Protein AF-0000000066663199 (afdb_homodimer)

Sequence (262 aa):
MNRDLEVIKAHYAASDRGDLPGMLAPLAANVAWTEMAGFPYAGTYIGPDAVRDNVFARIAAEWDGYTATVDEIAGGSDGIVIGIGTYSGTFRATGQAMAARFVHVWRLSNGSVERFEQFTDTAAVQAAMRGMNRDLEVIKAHYAASDRGDLPGMLAPLAANVAWTEMAGFPYAGTYIGPDAVRDNVFARIAAEWDGYTATVDEIAGGSDGIVIGIGTYSGTFRATGQAMAARFVHVWRLSNGSVERFEQFTDTAAVQAAMRG

Secondary structure (DSSP, 8-state):
--HHHHHHHHHHHHHHTT-HHHHHTTEEEEEEEEE-TTSTT-EEEESHHHHIIIIIHHHHHHEEEEEEEEEEEEE-TTSEEEEEEEEEEEETTTTEEEEEEEEEEEEEETTEEEEEEEEEBHHHHHHHHH-/--HHHHHHHHHHHHHHTT-HHHHHTTEEEEEEEEE-TTSTT-EEEESHHHHIIIIIHHHHHHEEEEEEEEEEEEE-TTSEEEEEEEEEEEETTTTEEEEEEEEEEEEEETTEEEEEEEEEBHHHHHHHHH-

Organism: Nocardia brasiliensis (strain ATCC 700358 / HUJEG-1) (NCBI:txid1133849)

Foldseek 3Di:
DQLQLVLVVQLQVCQVVVNLCSVLVQADQQAWEAEDCLAPLGDTATGSVRCVVRPVVVCVVFWAPWHWDFPDWDDRPQQKIKTWGWIWTAGPVQRFIFIKTKMKIFGDDPRHTRYIYIDIDSVRVVVRVVD/DQLQLVLVVQLQVCQVVVNLCSVLVQADQQAWEAEDCLAPLGDTATGSVRCVVRPVVVCVVFWAPWHWDFPDWDDRPQQKIKTWGWIWTAGPVQRFIFIKTKMKIFGDDSRHTRYIYIDIDSVRVVVRVVD

pLDDT: mean 97.31, std 4.26, range [60.31, 99.0]

Solvent-accessible surface area (backbone atoms only — not comparable to full-atom values): 12913 Å² total; per-residue (Å²): 129,60,58,45,46,54,46,53,53,49,27,51,54,19,53,76,68,68,33,61,70,54,44,43,62,46,45,29,78,72,14,40,38,33,38,36,79,49,35,96,56,42,47,74,29,65,14,50,67,42,39,41,63,56,42,56,48,46,47,63,72,46,33,45,75,63,41,79,48,69,80,43,75,50,73,26,88,83,31,39,33,38,40,32,32,36,36,36,29,24,26,60,92,53,64,26,64,39,70,26,53,36,41,37,42,36,34,37,60,93,47,26,31,46,33,38,40,45,33,34,30,15,32,41,54,49,47,17,67,68,90,129,59,56,47,46,54,46,53,52,48,26,54,54,19,53,75,70,68,33,61,69,54,44,43,61,46,46,29,76,73,14,40,37,32,38,36,78,48,35,96,58,43,45,74,28,65,14,50,66,42,40,42,62,57,43,55,50,47,46,64,72,45,32,46,74,65,41,80,48,69,81,43,74,50,73,26,88,81,29,40,33,39,39,34,32,36,37,34,30,24,27,60,91,53,64,27,64,39,69,27,53,35,40,38,44,35,33,36,60,94,48,27,30,47,34,37,41,46,32,33,30,16,33,41,53,48,47,18,68,68,88

Nearest PDB structures (foldseek):
  4j8t-assembly5_A  TM=8.023E-01  e=6.129E-08  Pseudomonas aeruginosa PAO1
  1z1s-assembly1_A  TM=8.019E-01  e=8.968E-08  Pseudomonas aeruginosa PAO1
  5bvb-assembly6_D-2  TM=7.730E-01  e=2.179E-07  synthetic construct
  5bvb-assembly1_A  TM=7.331E-01  e=1.398E-07  synthetic construct
  4j9a-assembly1_A  TM=7.676E-01  e=4.664E-07  Pseudomonas aeruginosa PAO1

Structure (mmCIF, N/CA/C/O backbone):
data_AF-0000000066663199-model_v1
#
loop_
_entity.id
_entity.type
_entity.pdbx_description
1 polymer 'SnoaL-like domain-containing protein'
#
loop_
_atom_site.group_PDB
_atom_site.id
_atom_site.type_symbol
_atom_site.label_atom_id
_atom_site.label_alt_id
_atom_site.label_comp_id
_atom_site.label_asym_id
_atom_site.label_entity_id
_atom_site.label_seq_id
_atom_site.pdbx_PDB_ins_code
_atom_site.Cartn_x
_atom_site.Cartn_y
_atom_site.Cartn_z
_atom_site.occupancy
_atom_site.B_iso_or_equiv
_atom_site.auth_seq_id
_atom_site.auth_comp_id
_atom_site.auth_asym_id
_atom_site.auth_atom_id
_atom_site.pdbx_PDB_model_num
ATOM 1 N N . MET A 1 1 ? 25.438 1.44 -8.828 1 60.31 1 MET A N 1
ATOM 2 C CA . MET A 1 1 ? 24.094 0.881 -8.992 1 60.31 1 MET A CA 1
ATOM 3 C C . MET A 1 1 ? 23.672 0.11 -7.75 1 60.31 1 MET A C 1
ATOM 5 O O . MET A 1 1 ? 24.469 -0.628 -7.168 1 60.31 1 MET A O 1
ATOM 9 N N . ASN A 1 2 ? 22.547 0.534 -7.027 1 86.31 2 ASN A N 1
ATOM 10 C CA . ASN A 1 2 ? 22.062 -0.094 -5.801 1 86.31 2 ASN A CA 1
ATOM 11 C C . ASN A 1 2 ? 21.641 -1.539 -6.039 1 86.31 2 ASN A C 1
ATOM 13 O O . ASN A 1 2 ? 20.766 -1.801 -6.867 1 86.31 2 ASN A O 1
ATOM 17 N N . ARG A 1 3 ? 22.562 -2.434 -5.715 1 91.88 3 ARG A N 1
ATOM 18 C CA . ARG A 1 3 ? 22.375 -3.869 -5.906 1 91.88 3 ARG A CA 1
ATOM 19 C C . ARG A 1 3 ? 20.953 -4.285 -5.57 1 91.88 3 ARG A C 1
ATOM 21 O O . ARG A 1 3 ? 20.344 -5.098 -6.277 1 91.88 3 ARG A O 1
ATOM 28 N N . ASP A 1 4 ? 20.391 -3.812 -4.512 1 95.19 4 ASP A N 1
ATOM 29 C CA . ASP A 1 4 ? 19.031 -4.148 -4.094 1 95.19 4 ASP A CA 1
ATOM 30 C C . ASP A 1 4 ? 18.016 -3.748 -5.156 1 95.19 4 ASP A C 1
ATOM 32 O O . ASP A 1 4 ? 17.078 -4.508 -5.457 1 95.19 4 ASP A O 1
ATOM 36 N N . LEU A 1 5 ? 18.172 -2.65 -5.766 1 94.62 5 LEU A N 1
ATOM 37 C CA . LEU A 1 5 ? 17.281 -2.18 -6.816 1 94.62 5 LEU A CA 1
ATOM 38 C C . LEU A 1 5 ? 17.344 -3.094 -8.031 1 94.62 5 LEU A C 1
ATOM 40 O O . LEU A 1 5 ? 16.312 -3.428 -8.617 1 94.62 5 LEU A O 1
ATOM 44 N N . GLU A 1 6 ? 18.516 -3.467 -8.414 1 95.5 6 GLU A N 1
ATOM 45 C CA . GLU A 1 6 ? 18.703 -4.344 -9.57 1 95.5 6 GLU A CA 1
ATOM 46 C C . GLU A 1 6 ? 18.031 -5.699 -9.336 1 95.5 6 GLU A C 1
ATOM 48 O O . GLU A 1 6 ? 17.453 -6.273 -10.266 1 95.5 6 GLU A O 1
ATOM 53 N N . VAL A 1 7 ? 18.141 -6.184 -8.172 1 97.69 7 VAL A N 1
ATOM 54 C CA . VAL A 1 7 ? 17.531 -7.465 -7.82 1 97.69 7 VAL A CA 1
ATOM 55 C C . VAL A 1 7 ? 16.016 -7.391 -7.98 1 97.69 7 VAL A C 1
ATOM 57 O O . VAL A 1 7 ? 15.406 -8.289 -8.547 1 97.69 7 VAL A O 1
ATOM 60 N N . ILE A 1 8 ? 15.391 -6.352 -7.496 1 98 8 ILE A N 1
ATOM 61 C CA . ILE A 1 8 ? 13.938 -6.211 -7.539 1 98 8 ILE A CA 1
ATOM 62 C C . ILE A 1 8 ? 13.484 -5.961 -8.977 1 98 8 ILE A C 1
ATOM 64 O O . ILE A 1 8 ? 12.461 -6.488 -9.406 1 98 8 ILE A O 1
ATOM 68 N N . LYS A 1 9 ? 14.273 -5.168 -9.75 1 97.5 9 LYS A N 1
ATOM 69 C CA . LYS A 1 9 ? 13.984 -5.012 -11.172 1 97.5 9 LYS A CA 1
ATOM 70 C C . LYS A 1 9 ? 13.992 -6.359 -11.891 1 97.5 9 LYS A C 1
ATOM 72 O O . LYS A 1 9 ? 13.117 -6.637 -12.711 1 97.5 9 LYS A O 1
ATOM 77 N N . ALA A 1 10 ? 14.961 -7.172 -11.594 1 97.88 10 ALA A N 1
ATOM 78 C CA . ALA A 1 10 ? 15.062 -8.5 -12.195 1 97.88 10 ALA A CA 1
ATOM 79 C C . ALA A 1 10 ? 13.883 -9.375 -11.789 1 97.88 10 ALA A C 1
ATOM 81 O O . ALA A 1 10 ? 13.391 -10.18 -12.586 1 97.88 10 ALA A O 1
ATOM 82 N N . HIS A 1 11 ? 13.469 -9.266 -10.5 1 98.62 11 HIS A N 1
ATOM 83 C CA . HIS A 1 11 ? 12.297 -10.008 -10.039 1 98.62 11 HIS A CA 1
ATOM 84 C C . HIS A 1 11 ? 11.07 -9.672 -10.883 1 98.62 11 HIS A C 1
ATOM 86 O O . HIS A 1 11 ? 10.352 -10.57 -11.328 1 98.62 11 HIS A O 1
ATOM 92 N N . TYR A 1 12 ? 10.828 -8.406 -11.109 1 98.56 12 TYR A N 1
ATOM 93 C CA . TYR A 1 12 ? 9.656 -8 -11.875 1 98.56 12 TYR A CA 1
ATOM 94 C C . TYR A 1 12 ? 9.789 -8.414 -13.336 1 98.56 12 TYR A C 1
ATOM 96 O O . TYR A 1 12 ? 8.797 -8.758 -13.977 1 98.56 12 TYR A O 1
ATOM 104 N N . ALA A 1 13 ? 10.992 -8.312 -13.922 1 98.19 13 ALA A N 1
ATOM 105 C CA . ALA A 1 13 ? 11.227 -8.797 -15.281 1 98.19 13 ALA A CA 1
ATOM 106 C C . ALA A 1 13 ? 10.914 -10.281 -15.391 1 98.19 13 ALA A C 1
ATOM 108 O O . ALA A 1 13 ? 10.328 -10.727 -16.391 1 98.19 13 ALA A O 1
ATOM 109 N N . ALA A 1 14 ? 11.344 -11.078 -14.406 1 98.38 14 ALA A N 1
ATOM 110 C CA . ALA A 1 14 ? 11.008 -12.5 -14.375 1 98.38 14 ALA A CA 1
ATOM 111 C C . ALA A 1 14 ? 9.5 -12.703 -14.312 1 98.38 14 ALA A C 1
ATOM 113 O O . ALA A 1 14 ? 8.961 -13.594 -14.977 1 98.38 14 ALA A O 1
ATOM 114 N N . SER A 1 15 ? 8.836 -11.938 -13.484 1 97.81 15 SER A N 1
ATOM 115 C CA . SER A 1 15 ? 7.383 -11.992 -13.391 1 97.81 15 SER A CA 1
ATOM 116 C C . SER A 1 15 ? 6.73 -11.734 -14.75 1 97.81 15 SER A C 1
ATOM 118 O O . SER A 1 15 ? 5.816 -12.461 -15.148 1 97.81 15 SER A O 1
ATOM 120 N N . ASP A 1 16 ? 7.164 -10.742 -15.516 1 96.38 16 ASP A N 1
ATOM 121 C CA . ASP A 1 16 ? 6.637 -10.375 -16.828 1 96.38 16 ASP A CA 1
ATOM 122 C C . ASP A 1 16 ? 6.758 -11.531 -17.812 1 96.38 16 ASP A C 1
ATOM 124 O O . ASP A 1 16 ? 5.91 -11.695 -18.688 1 96.38 16 ASP A O 1
ATOM 128 N N . ARG A 1 17 ? 7.738 -12.367 -17.562 1 96.31 17 ARG A N 1
ATOM 129 C CA . ARG A 1 17 ? 8.016 -13.469 -18.484 1 96.31 17 ARG A CA 1
ATOM 130 C C . ARG A 1 17 ? 7.344 -14.758 -18.031 1 96.31 17 ARG A C 1
ATOM 132 O O . ARG A 1 17 ? 7.488 -15.805 -18.656 1 96.31 17 ARG A O 1
ATOM 139 N N . GLY A 1 18 ? 6.742 -14.695 -16.875 1 96.31 18 GLY A N 1
ATOM 140 C CA . GLY A 1 18 ? 6.184 -15.922 -16.328 1 96.31 18 GLY A CA 1
ATOM 141 C C . GLY A 1 18 ? 7.242 -16.875 -15.82 1 96.31 18 GLY A C 1
ATOM 142 O O . GLY A 1 18 ? 7.012 -18.094 -15.766 1 96.31 18 GLY A O 1
ATOM 143 N N . ASP A 1 19 ? 8.406 -16.344 -15.5 1 98 19 ASP A N 1
ATOM 144 C CA . ASP A 1 19 ? 9.562 -17.109 -15.039 1 98 19 ASP A CA 1
ATOM 145 C C . ASP A 1 19 ? 9.531 -17.266 -13.516 1 98 19 ASP A C 1
ATOM 147 O O . ASP A 1 19 ? 10.211 -16.531 -12.797 1 98 19 ASP A O 1
ATOM 151 N N . LEU A 1 20 ? 8.836 -18.344 -13.047 1 98.12 20 LEU A N 1
ATOM 152 C CA . LEU A 1 20 ? 8.641 -18.547 -11.609 1 98.12 20 LEU A CA 1
ATOM 153 C C . LEU A 1 20 ? 9.977 -18.797 -10.914 1 98.12 20 LEU A C 1
ATOM 155 O O . LEU A 1 20 ? 10.258 -18.172 -9.883 1 98.12 20 LEU A O 1
ATOM 159 N N . PRO A 1 21 ? 10.828 -19.641 -11.398 1 98.19 21 PRO A N 1
ATOM 160 C CA . PRO A 1 21 ? 12.133 -19.797 -10.75 1 98.19 21 PRO A CA 1
ATOM 161 C C . PRO A 1 21 ? 12.883 -18.469 -10.617 1 98.19 21 PRO A C 1
ATOM 163 O O . PRO A 1 21 ? 13.492 -18.219 -9.578 1 98.19 21 PRO A O 1
ATOM 166 N N . GLY A 1 22 ? 12.875 -17.641 -11.664 1 98.31 22 GLY A N 1
ATOM 167 C CA . GLY A 1 22 ? 13.508 -16.328 -11.609 1 98.31 22 GLY A CA 1
ATOM 168 C C . GLY A 1 22 ? 12.914 -15.422 -10.555 1 98.31 22 GLY A C 1
ATOM 169 O O . GLY A 1 22 ? 13.633 -14.633 -9.938 1 98.31 22 GLY A O 1
ATOM 170 N N . MET A 1 23 ? 11.594 -15.484 -10.352 1 98.56 23 MET A N 1
ATOM 171 C CA . MET A 1 23 ? 10.906 -14.695 -9.336 1 98.56 23 MET A CA 1
ATOM 172 C C . MET A 1 23 ? 11.336 -15.117 -7.938 1 98.56 23 MET A C 1
ATOM 174 O O . MET A 1 23 ? 11.461 -14.281 -7.039 1 98.56 23 MET A O 1
ATOM 178 N N . LEU A 1 24 ? 11.562 -16.391 -7.773 1 98.75 24 LEU A N 1
ATOM 179 C CA . LEU A 1 24 ? 11.828 -16.938 -6.445 1 98.75 24 LEU A CA 1
ATOM 180 C C . LEU A 1 24 ? 13.312 -16.828 -6.105 1 98.75 24 LEU A C 1
ATOM 182 O O . LEU A 1 24 ? 13.688 -16.859 -4.93 1 98.75 24 LEU A O 1
ATOM 186 N N . ALA A 1 25 ? 14.156 -16.641 -7.047 1 98.12 25 ALA A N 1
ATOM 187 C CA . ALA A 1 25 ? 15.609 -16.734 -6.938 1 98.12 25 ALA A CA 1
ATOM 188 C C . ALA A 1 25 ? 16.141 -15.75 -5.898 1 98.12 25 ALA A C 1
ATOM 190 O O . ALA A 1 25 ? 17.031 -16.094 -5.105 1 98.12 25 ALA A O 1
ATOM 191 N N . PRO A 1 26 ? 15.641 -14.578 -5.84 1 98.44 26 PRO A N 1
ATOM 192 C CA . PRO A 1 26 ? 16.234 -13.617 -4.906 1 98.44 26 PRO A CA 1
ATOM 193 C C . PRO A 1 26 ? 15.727 -13.789 -3.479 1 98.44 26 PRO A C 1
ATOM 195 O O . PRO A 1 26 ? 16.203 -13.117 -2.562 1 98.44 26 PRO A O 1
ATOM 198 N N . LEU A 1 27 ? 14.781 -14.609 -3.217 1 98.81 27 LEU A N 1
ATOM 199 C CA . LEU A 1 27 ? 14.188 -14.758 -1.893 1 98.81 27 LEU A CA 1
ATOM 200 C C . LEU A 1 27 ? 15.109 -15.547 -0.967 1 98.81 27 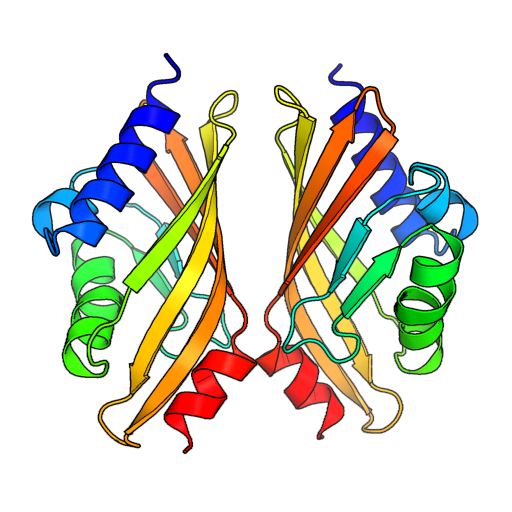LEU A C 1
ATOM 202 O O . LEU A 1 27 ? 15.617 -16.609 -1.347 1 98.81 27 LEU A O 1
ATOM 206 N N . ALA A 1 28 ? 15.359 -15.023 0.223 1 98.81 28 ALA A N 1
ATOM 207 C CA . ALA A 1 28 ? 16.109 -15.75 1.248 1 98.81 28 ALA A CA 1
ATOM 208 C C . ALA A 1 28 ? 15.383 -17.031 1.647 1 98.81 28 ALA A C 1
ATOM 210 O O . ALA A 1 28 ? 14.172 -17.141 1.481 1 98.81 28 ALA A O 1
ATOM 211 N N . ALA A 1 29 ? 16.094 -17.938 2.193 1 98.38 29 ALA A N 1
ATOM 212 C CA . ALA A 1 29 ? 15.547 -19.219 2.619 1 98.38 29 ALA A CA 1
ATOM 213 C C . ALA A 1 29 ? 14.445 -19.031 3.66 1 98.38 29 ALA A C 1
ATOM 215 O O . ALA A 1 29 ? 13.477 -19.797 3.699 1 98.38 29 ALA A O 1
ATOM 216 N N . ASN A 1 30 ? 14.602 -17.984 4.484 1 98.31 30 ASN A N 1
ATOM 217 C CA . ASN A 1 30 ? 13.625 -17.719 5.535 1 98.31 30 ASN A CA 1
ATOM 218 C C . ASN A 1 30 ? 12.852 -16.422 5.25 1 98.31 30 ASN A C 1
ATOM 220 O O . ASN A 1 30 ? 12.469 -15.711 6.18 1 98.31 30 ASN A O 1
ATOM 224 N N . VAL A 1 31 ? 12.727 -16.062 3.994 1 98.88 31 VAL A N 1
ATOM 225 C CA . VAL A 1 31 ? 11.961 -14.867 3.637 1 98.88 31 VAL A CA 1
ATOM 226 C C . VAL A 1 31 ? 10.609 -14.898 4.34 1 98.88 31 VAL A C 1
ATOM 228 O O . VAL A 1 31 ? 9.984 -15.953 4.457 1 98.88 31 VAL A O 1
ATOM 231 N N . ALA A 1 32 ? 10.18 -13.82 4.891 1 98.94 32 ALA A N 1
ATOM 232 C CA . ALA A 1 32 ? 8.812 -13.617 5.344 1 98.94 32 ALA A CA 1
ATOM 233 C C . ALA A 1 32 ? 8.008 -12.828 4.316 1 98.94 32 ALA A C 1
ATOM 235 O O . ALA A 1 32 ? 8.273 -11.648 4.078 1 98.94 32 ALA A O 1
ATOM 236 N N . TRP A 1 33 ? 7.082 -13.43 3.676 1 98.94 33 TRP A N 1
ATOM 237 C CA . TRP A 1 33 ? 6.242 -12.883 2.617 1 98.94 33 TRP A CA 1
ATOM 238 C C . TRP A 1 33 ? 4.812 -12.688 3.105 1 98.94 33 TRP A C 1
ATOM 240 O O . TRP A 1 33 ? 4.102 -13.656 3.383 1 98.94 33 TRP A O 1
ATOM 250 N N . THR A 1 34 ? 4.398 -11.445 3.176 1 99 34 THR A N 1
ATOM 251 C CA . THR A 1 34 ? 3.082 -11.141 3.729 1 99 34 THR A CA 1
ATOM 252 C C . THR A 1 34 ? 2.148 -10.617 2.643 1 99 34 THR A C 1
ATOM 254 O O . THR A 1 34 ? 2.449 -9.617 1.987 1 99 34 THR A O 1
ATOM 257 N N . GLU A 1 35 ? 1.08 -11.336 2.426 1 98.94 35 GLU A N 1
ATOM 258 C CA . GLU A 1 35 ? -0.045 -10.867 1.623 1 98.94 35 GLU A CA 1
ATOM 259 C C . GLU A 1 35 ? -1.066 -10.125 2.484 1 98.94 35 GLU A C 1
ATOM 261 O O . GLU A 1 35 ? -1.379 -10.562 3.596 1 98.94 35 GLU A O 1
ATOM 266 N N . MET A 1 36 ? -1.553 -9.055 2.035 1 98.94 36 MET A N 1
ATOM 267 C CA . MET A 1 36 ? -2.451 -8.172 2.771 1 98.94 36 MET A CA 1
ATOM 268 C C . MET A 1 36 ? -3.68 -8.93 3.262 1 98.94 36 MET A C 1
ATOM 270 O O . MET A 1 36 ? -4.219 -9.773 2.547 1 98.94 36 MET A O 1
ATOM 274 N N . ALA A 1 37 ? -4.168 -8.562 4.426 1 98.81 37 ALA A N 1
ATOM 275 C CA . ALA A 1 37 ? -5.195 -9.32 5.137 1 98.81 37 ALA A CA 1
ATOM 276 C C . ALA A 1 37 ? -6.469 -9.43 4.305 1 98.81 37 ALA A C 1
ATOM 278 O O . ALA A 1 37 ? -7.129 -10.477 4.309 1 98.81 37 ALA A O 1
ATOM 279 N N . GLY A 1 38 ? -6.832 -8.445 3.602 1 98.69 38 GLY A N 1
ATOM 280 C CA . GLY A 1 38 ? -8.047 -8.469 2.797 1 98.69 38 GLY A CA 1
ATOM 281 C C . GLY A 1 38 ? -7.84 -9.117 1.438 1 98.69 38 GLY A C 1
ATOM 282 O O . GLY A 1 38 ? -8.797 -9.266 0.669 1 98.69 38 GLY A O 1
ATOM 283 N N . PHE A 1 39 ? -6.605 -9.398 1.022 1 98.81 39 PHE A N 1
ATOM 284 C CA . PHE A 1 39 ? -6.293 -10.086 -0.223 1 98.81 39 PHE A CA 1
ATOM 285 C C . PHE A 1 39 ? -6.684 -11.555 -0.137 1 98.81 39 PHE A C 1
ATOM 287 O O . PHE A 1 39 ? -6.598 -12.164 0.932 1 98.81 39 PHE A O 1
ATOM 294 N N . PRO A 1 40 ? -7.074 -12.188 -1.233 1 98.38 40 PRO A N 1
ATOM 295 C CA . PRO A 1 40 ? -7.574 -13.562 -1.187 1 98.38 40 PRO A CA 1
ATOM 296 C C . PRO A 1 40 ? -6.527 -14.555 -0.688 1 98.38 40 PRO A C 1
ATOM 298 O O . PRO A 1 40 ? -6.875 -15.641 -0.216 1 98.38 40 PRO A O 1
ATOM 301 N N . TYR A 1 41 ? -5.32 -14.242 -0.729 1 98.69 41 TYR A N 1
ATOM 302 C CA . TYR A 1 41 ? -4.254 -15.148 -0.32 1 98.69 41 TYR A CA 1
ATOM 303 C C . TYR A 1 41 ? -3.555 -14.641 0.935 1 98.69 41 TYR A C 1
ATOM 305 O O . TYR A 1 41 ? -2.342 -14.797 1.085 1 98.69 41 TYR A O 1
ATOM 313 N N . ALA A 1 42 ? -4.281 -14.062 1.753 1 98.81 42 ALA A N 1
ATOM 314 C CA . ALA A 1 42 ? -3.793 -13.43 2.975 1 98.81 42 ALA A CA 1
ATOM 315 C C . ALA A 1 42 ? -2.945 -14.398 3.793 1 98.81 42 ALA A C 1
ATOM 317 O O . ALA A 1 42 ? -3.264 -15.586 3.885 1 98.81 42 ALA A O 1
ATOM 318 N N . GLY A 1 43 ? -1.929 -13.828 4.406 1 98.75 43 GLY A N 1
ATOM 319 C CA . GLY A 1 43 ? -1.064 -14.594 5.289 1 98.75 43 GLY A CA 1
ATOM 320 C C . GLY A 1 43 ? 0.399 -14.211 5.168 1 98.75 43 GLY A C 1
ATOM 321 O O . GLY A 1 43 ? 0.771 -13.422 4.297 1 98.75 43 GLY A O 1
ATOM 322 N N . THR A 1 44 ? 1.173 -14.695 6.102 1 98.94 44 THR A N 1
ATOM 323 C CA . THR A 1 44 ? 2.627 -14.617 6.023 1 98.94 44 THR A CA 1
ATOM 324 C C . THR A 1 44 ? 3.238 -15.992 5.797 1 98.94 44 THR A C 1
ATOM 326 O O . THR A 1 44 ? 3.027 -16.906 6.594 1 98.94 44 THR A O 1
ATOM 329 N N . TYR A 1 45 ? 3.926 -16.062 4.719 1 98.94 45 TYR A N 1
ATOM 330 C CA . TYR A 1 45 ? 4.527 -17.328 4.309 1 98.94 45 TYR A CA 1
ATOM 331 C C . TYR A 1 45 ? 6.043 -17.281 4.445 1 98.94 45 TYR A C 1
ATOM 333 O O . TYR A 1 45 ? 6.684 -16.312 4.023 1 98.94 45 TYR A O 1
ATOM 341 N N . ILE A 1 46 ? 6.574 -18.312 5 1 98.94 46 ILE A N 1
ATOM 342 C CA . ILE A 1 46 ? 8 -18.344 5.293 1 98.94 46 ILE A CA 1
ATOM 343 C C . ILE A 1 46 ? 8.711 -19.266 4.301 1 98.94 46 ILE A C 1
ATOM 345 O O . ILE A 1 46 ? 8.406 -20.453 4.223 1 98.94 46 ILE A O 1
ATOM 349 N N . GLY A 1 47 ? 9.633 -18.641 3.547 1 98.88 47 GLY A N 1
ATOM 350 C CA . GLY A 1 47 ? 10.438 -19.391 2.594 1 98.88 47 GLY A CA 1
ATOM 351 C C . GLY A 1 47 ? 9.844 -19.406 1.196 1 98.88 47 GLY A C 1
ATOM 352 O O . GLY A 1 47 ? 8.633 -19.266 1.028 1 98.88 47 GLY A O 1
ATOM 353 N N . PRO A 1 48 ? 10.703 -19.609 0.194 1 98.88 48 PRO A N 1
ATOM 354 C CA . PRO A 1 48 ? 10.273 -19.516 -1.203 1 98.88 48 PRO A CA 1
ATOM 355 C C . PRO A 1 48 ? 9.234 -20.578 -1.577 1 98.88 48 PRO A C 1
ATOM 357 O O . PRO A 1 48 ? 8.328 -20.297 -2.365 1 98.88 48 PRO A O 1
ATOM 360 N N . ASP A 1 49 ? 9.344 -21.766 -1.032 1 98.81 49 ASP A N 1
ATOM 361 C CA . ASP A 1 49 ? 8.383 -22.812 -1.352 1 98.81 49 ASP A CA 1
ATOM 362 C C . ASP A 1 49 ? 6.98 -22.438 -0.883 1 98.81 49 ASP A C 1
ATOM 364 O O . ASP A 1 49 ? 6 -22.641 -1.603 1 98.81 49 ASP A O 1
ATOM 368 N N . ALA A 1 50 ? 6.922 -21.906 0.341 1 98.94 50 ALA A N 1
ATOM 369 C CA . ALA A 1 50 ? 5.625 -21.469 0.861 1 98.94 50 ALA A CA 1
ATOM 370 C C . ALA A 1 50 ? 5.039 -20.344 0.013 1 98.94 50 ALA A C 1
ATOM 372 O O . ALA A 1 50 ? 3.83 -20.312 -0.233 1 98.94 50 ALA A O 1
ATOM 373 N N . VAL A 1 51 ? 5.855 -19.438 -0.404 1 98.94 51 VAL A N 1
ATOM 374 C CA . VAL A 1 51 ? 5.422 -18.344 -1.273 1 98.94 51 VAL A CA 1
ATOM 375 C C . VAL A 1 51 ? 4.898 -18.922 -2.59 1 98.94 51 VAL A C 1
ATOM 377 O O . VAL A 1 51 ? 3.801 -18.562 -3.033 1 98.94 51 VAL A O 1
ATOM 380 N N . ARG A 1 52 ? 5.66 -19.797 -3.18 1 98.81 52 ARG A N 1
ATOM 381 C CA . ARG A 1 52 ? 5.254 -20.438 -4.426 1 98.81 52 ARG A CA 1
ATOM 382 C C . ARG A 1 52 ? 3.893 -21.109 -4.277 1 98.81 52 ARG A C 1
ATOM 384 O O . ARG A 1 52 ? 2.979 -20.844 -5.059 1 98.81 52 ARG A O 1
ATOM 391 N N . ASP A 1 53 ? 3.732 -21.875 -3.246 1 98.88 53 ASP A N 1
ATOM 392 C CA . ASP A 1 53 ? 2.586 -22.766 -3.119 1 98.88 53 ASP A CA 1
ATOM 393 C C . ASP A 1 53 ? 1.331 -22 -2.713 1 98.88 53 ASP A C 1
ATOM 395 O O . ASP A 1 53 ? 0.225 -22.344 -3.137 1 98.88 53 ASP A O 1
ATOM 399 N N . ASN A 1 54 ? 1.556 -20.969 -1.936 1 98.88 54 ASN A N 1
ATOM 400 C CA . ASN A 1 54 ? 0.385 -20.359 -1.316 1 98.88 54 ASN A CA 1
ATOM 401 C C . ASN A 1 54 ? 0.012 -19.031 -1.998 1 98.88 54 ASN A C 1
ATOM 403 O O . ASN A 1 54 ? -1.072 -18.5 -1.769 1 98.88 54 ASN A O 1
ATOM 407 N N . VAL A 1 55 ? 0.894 -18.516 -2.844 1 98.81 55 VAL A N 1
ATOM 408 C CA . VAL A 1 55 ? 0.601 -17.25 -3.504 1 98.81 55 VAL A CA 1
ATOM 409 C C . VAL A 1 55 ? 0.616 -17.453 -5.02 1 98.81 55 VAL A C 1
ATOM 411 O O . VAL A 1 55 ? -0.435 -17.422 -5.664 1 98.81 55 VAL A O 1
ATOM 414 N N . PHE A 1 56 ? 1.791 -17.719 -5.605 1 98.75 56 PHE A N 1
ATOM 415 C CA . PHE A 1 56 ? 1.932 -17.688 -7.059 1 98.75 56 PHE A CA 1
ATOM 416 C C . PHE A 1 56 ? 1.173 -18.828 -7.711 1 98.75 56 PHE A C 1
ATOM 418 O O . PHE A 1 56 ? 0.572 -18.656 -8.773 1 98.75 56 PHE A O 1
ATOM 425 N N . ALA A 1 57 ? 1.17 -20.016 -7.137 1 98.56 57 ALA A N 1
ATOM 426 C CA . ALA A 1 57 ? 0.435 -21.156 -7.684 1 98.56 57 ALA A CA 1
ATOM 427 C C . ALA A 1 57 ? -1.069 -20.906 -7.656 1 98.56 57 ALA A C 1
ATOM 429 O O . ALA A 1 57 ? -1.786 -21.281 -8.586 1 98.56 57 ALA A O 1
ATOM 430 N N . ARG A 1 58 ? -1.522 -20.312 -6.578 1 98.75 58 ARG A N 1
ATOM 431 C CA . ARG A 1 58 ? -2.945 -20 -6.473 1 98.75 58 ARG A CA 1
ATOM 432 C C . ARG A 1 58 ? -3.357 -18.953 -7.496 1 98.75 58 ARG A C 1
ATOM 434 O O . ARG A 1 58 ? -4.391 -19.094 -8.156 1 98.75 58 ARG A O 1
ATOM 441 N N . ILE A 1 59 ? -2.584 -17.922 -7.645 1 98.69 59 ILE A N 1
ATOM 442 C CA . ILE A 1 59 ? -2.842 -16.891 -8.648 1 98.69 59 ILE A CA 1
ATOM 443 C C . ILE A 1 59 ? -2.916 -17.531 -10.031 1 98.69 59 ILE A C 1
ATOM 445 O O . ILE A 1 59 ? -3.869 -17.297 -10.781 1 98.69 59 ILE A O 1
ATOM 449 N N . ALA A 1 60 ? -1.92 -18.328 -10.375 1 98.06 60 ALA A N 1
ATOM 450 C CA . ALA A 1 60 ? -1.864 -19 -11.672 1 98.06 60 ALA A CA 1
ATOM 451 C C . ALA A 1 60 ? -3.096 -19.859 -11.898 1 98.06 60 ALA A C 1
ATOM 453 O O . ALA A 1 60 ? -3.611 -19.938 -13.023 1 98.06 60 ALA A O 1
ATOM 454 N N . ALA A 1 61 ? -3.547 -20.484 -10.898 1 98.5 61 ALA A N 1
ATOM 455 C CA . ALA A 1 61 ? -4.668 -21.422 -11 1 98.5 61 ALA A CA 1
ATOM 456 C C . ALA A 1 61 ? -5.992 -20.672 -11.156 1 98.5 61 ALA A C 1
ATOM 458 O O . ALA A 1 61 ? -6.875 -21.094 -11.891 1 98.5 61 ALA A O 1
ATOM 459 N N . GLU A 1 62 ? -6.125 -19.547 -10.531 1 98.75 62 GLU A N 1
ATOM 460 C CA . GLU A 1 62 ? -7.457 -18.969 -10.352 1 98.75 62 GLU A CA 1
ATOM 461 C C . GLU A 1 62 ? -7.668 -17.766 -11.258 1 98.75 62 GLU A C 1
ATOM 463 O O . GLU A 1 62 ? -8.805 -17.328 -11.469 1 98.75 62 GLU A O 1
ATOM 468 N N . TRP A 1 63 ? -6.605 -17.219 -11.727 1 98.62 63 TRP A N 1
ATOM 469 C CA . TRP A 1 63 ? -6.711 -16.016 -12.547 1 98.62 63 TRP A CA 1
ATOM 470 C C . TRP A 1 63 ? -6.227 -16.281 -13.969 1 98.62 63 TRP A C 1
ATOM 472 O O . TRP A 1 63 ? -5.273 -17.031 -14.172 1 98.62 63 TRP A O 1
ATOM 482 N N . ASP A 1 64 ? -6.844 -15.609 -14.867 1 98.62 64 ASP A N 1
ATOM 483 C CA . ASP A 1 64 ? -6.422 -15.578 -16.266 1 98.62 64 ASP A CA 1
ATOM 484 C C . ASP A 1 64 ? -5.738 -14.258 -16.609 1 98.62 64 ASP A C 1
ATOM 486 O O . ASP A 1 64 ? -6.332 -13.188 -16.453 1 98.62 64 ASP A O 1
ATOM 490 N N . GLY A 1 65 ? -4.461 -14.359 -17.062 1 98 65 GLY A N 1
ATOM 491 C CA . GLY A 1 65 ? -3.752 -13.164 -17.484 1 98 65 GLY A CA 1
ATOM 492 C C . GLY A 1 65 ? -3.355 -12.266 -16.328 1 98 65 GLY A C 1
ATOM 493 O O . GLY A 1 65 ? -3.287 -11.047 -16.484 1 98 65 GLY A O 1
ATOM 494 N N . TYR A 1 66 ? -3.182 -12.82 -15.211 1 98.31 66 TYR A N 1
ATOM 495 C CA . TYR A 1 66 ? -2.783 -12.016 -14.062 1 98.31 66 TYR A CA 1
ATOM 496 C C . TYR A 1 66 ? -1.423 -11.375 -14.289 1 98.31 66 TYR A C 1
ATOM 498 O O . TYR A 1 66 ? -0.451 -12.062 -14.617 1 98.31 66 TYR A O 1
ATOM 506 N N . THR A 1 67 ? -1.315 -10.023 -14.141 1 98.12 67 THR A N 1
ATOM 507 C CA . THR A 1 67 ? -0.07 -9.281 -14.312 1 98.12 67 THR A CA 1
ATOM 508 C C . THR A 1 67 ? 0.11 -8.266 -13.18 1 98.12 67 THR A C 1
ATOM 510 O O . THR A 1 67 ? -0.847 -7.605 -12.781 1 98.12 67 THR A O 1
ATOM 513 N N . ALA A 1 68 ? 1.278 -8.203 -12.68 1 98.44 68 ALA A N 1
ATOM 514 C CA . ALA A 1 68 ? 1.725 -7.082 -11.859 1 98.44 68 ALA A CA 1
ATOM 515 C C . ALA A 1 68 ? 2.564 -6.105 -12.68 1 98.44 68 ALA A C 1
ATOM 517 O O . ALA A 1 68 ? 3.787 -6.238 -12.75 1 98.44 68 ALA A O 1
ATOM 518 N N . THR A 1 69 ? 1.967 -5.137 -13.289 1 98.44 69 THR A N 1
ATOM 519 C CA . THR A 1 69 ? 2.682 -4.129 -14.062 1 98.44 69 THR A CA 1
ATOM 520 C C . THR A 1 69 ? 3.252 -3.047 -13.148 1 98.44 69 THR A C 1
ATOM 522 O O . THR A 1 69 ? 2.5 -2.336 -12.477 1 98.44 69 THR A O 1
ATOM 525 N N . VAL A 1 70 ? 4.562 -2.902 -13.156 1 98.44 70 VAL A N 1
ATOM 526 C CA . VAL A 1 70 ? 5.215 -1.947 -12.266 1 98.44 70 VAL A CA 1
ATOM 527 C C . VAL A 1 70 ? 5.508 -0.653 -13.023 1 98.44 70 VAL A C 1
ATOM 529 O O . VAL A 1 70 ? 6.117 -0.677 -14.094 1 98.44 70 VAL A O 1
ATOM 532 N N . ASP A 1 71 ? 5.074 0.458 -12.516 1 96.94 71 ASP A N 1
ATOM 533 C CA . ASP A 1 71 ? 5.289 1.785 -13.086 1 96.94 71 ASP A CA 1
ATOM 534 C C . ASP A 1 71 ? 6.574 2.412 -12.539 1 96.94 71 ASP A C 1
ATOM 536 O O .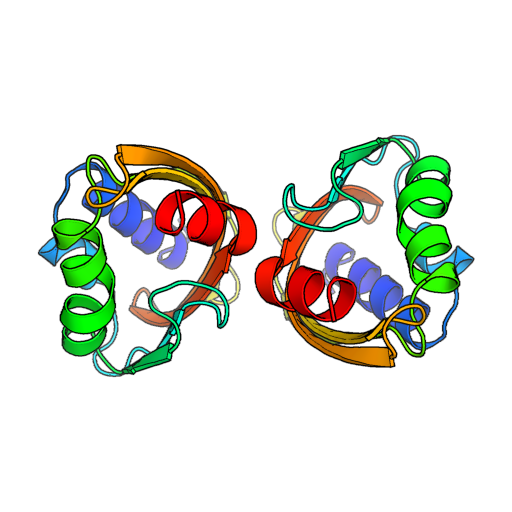 ASP A 1 71 ? 7.188 3.25 -13.203 1 96.94 71 ASP A O 1
ATOM 540 N N . GLU A 1 72 ? 6.875 2.02 -11.32 1 97.19 72 GLU A N 1
ATOM 541 C CA . GLU A 1 72 ? 7.98 2.674 -10.633 1 97.19 72 GLU A CA 1
ATOM 542 C C . GLU A 1 72 ? 8.648 1.73 -9.633 1 97.19 72 GLU A C 1
ATOM 544 O O . GLU A 1 72 ? 7.961 0.988 -8.922 1 97.19 72 GLU A O 1
ATOM 549 N N . ILE A 1 73 ? 9.898 1.679 -9.641 1 97.25 73 ILE A N 1
ATOM 550 C CA . ILE A 1 73 ? 10.719 1.041 -8.617 1 97.25 73 ILE A CA 1
ATOM 551 C C . ILE A 1 73 ? 11.648 2.074 -7.977 1 97.25 73 ILE A C 1
ATOM 553 O O . ILE A 1 73 ? 12.336 2.82 -8.68 1 97.25 73 ILE A O 1
ATOM 557 N N . ALA A 1 74 ? 11.609 2.176 -6.641 1 95.19 74 ALA A N 1
ATOM 558 C CA . ALA A 1 74 ? 12.383 3.229 -5.98 1 95.19 74 ALA A CA 1
ATOM 559 C C . ALA A 1 74 ? 12.969 2.734 -4.6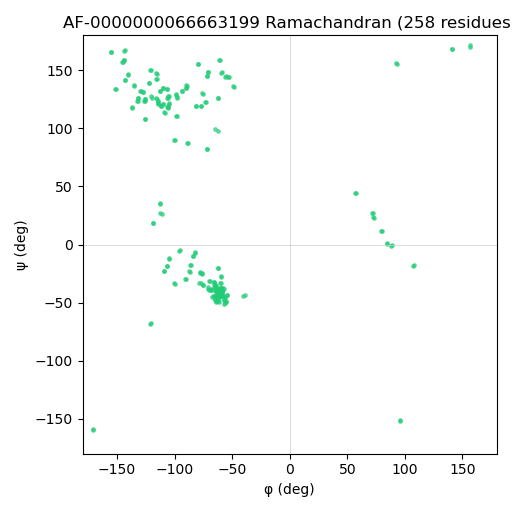6 1 95.19 74 ALA A C 1
ATOM 561 O O . ALA A 1 74 ? 12.586 1.673 -4.164 1 95.19 74 ALA A O 1
ATOM 562 N N . GLY A 1 75 ? 13.891 3.494 -4.105 1 91.75 75 GLY A N 1
ATOM 563 C CA . GLY A 1 75 ? 14.539 3.172 -2.844 1 91.75 75 GLY A CA 1
ATOM 564 C C . GLY A 1 75 ? 15.859 2.455 -3.02 1 91.75 75 GLY A C 1
ATOM 565 O O . GLY A 1 75 ? 16.625 2.771 -3.93 1 91.75 75 GLY A O 1
ATOM 566 N N . GLY A 1 76 ? 16.188 1.609 -1.933 1 82.75 76 GLY A N 1
ATOM 567 C CA . GLY A 1 76 ? 17.359 0.753 -2.021 1 82.75 76 GLY A CA 1
ATOM 568 C C . GLY A 1 76 ? 18.5 1.216 -1.141 1 82.75 76 GLY A C 1
ATOM 569 O O . GLY A 1 76 ? 19.359 0.417 -0.76 1 82.75 76 GLY A O 1
ATOM 570 N N . SER A 1 77 ? 18.5 2.441 -0.698 1 81.69 77 SER A N 1
ATOM 571 C CA . SER A 1 77 ? 19.656 2.951 0.037 1 81.69 77 SER A CA 1
ATOM 572 C C . SER A 1 77 ? 19.672 2.416 1.465 1 81.69 77 SER A C 1
ATOM 574 O O . SER A 1 77 ? 20.75 2.271 2.059 1 81.69 77 SER A O 1
ATOM 576 N N . ASP A 1 78 ? 18.594 2.066 1.962 1 86.44 78 ASP A N 1
ATOM 577 C CA . ASP A 1 78 ? 18.516 1.56 3.328 1 86.44 78 ASP A CA 1
ATOM 578 C C . ASP A 1 78 ? 18 0.124 3.355 1 86.44 78 ASP A C 1
ATOM 580 O O . ASP A 1 78 ? 17.484 -0.333 4.371 1 86.44 78 ASP A O 1
ATOM 584 N N . GLY A 1 79 ? 18.078 -0.542 2.188 1 93.62 79 GLY A N 1
ATOM 585 C CA . GLY A 1 79 ? 17.641 -1.925 2.111 1 93.62 79 GLY A CA 1
ATOM 586 C C . GLY A 1 79 ? 16.141 -2.061 1.874 1 93.6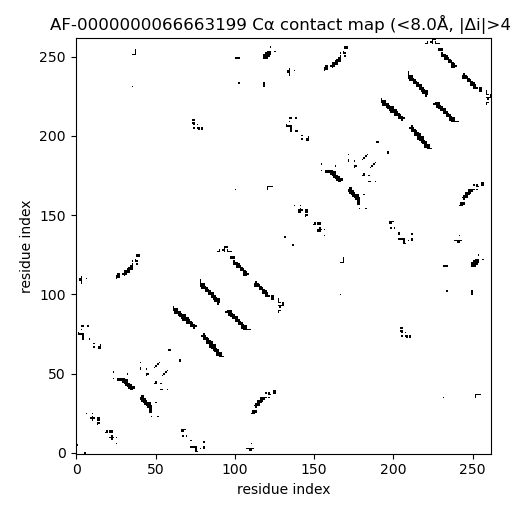2 79 GLY A C 1
ATOM 587 O O . GLY A 1 79 ? 15.617 -3.174 1.856 1 93.62 79 GLY A O 1
ATOM 588 N N . ILE A 1 80 ? 15.523 -0.955 1.763 1 96.5 80 ILE A N 1
ATOM 589 C CA . ILE A 1 80 ? 14.094 -0.974 1.461 1 96.5 80 ILE A CA 1
ATOM 590 C C . ILE A 1 80 ? 13.867 -0.54 0.015 1 96.5 80 ILE A C 1
ATOM 592 O O . ILE A 1 80 ? 14.391 0.489 -0.42 1 96.5 80 ILE A O 1
ATOM 596 N N . VAL A 1 81 ? 13.188 -1.308 -0.771 1 97.31 81 VAL A N 1
ATOM 597 C CA . VAL A 1 81 ? 12.773 -1.002 -2.139 1 97.31 81 VAL A CA 1
ATOM 598 C C . VAL A 1 81 ? 11.258 -1.088 -2.254 1 97.31 81 VAL A C 1
ATOM 600 O O . VAL A 1 81 ? 10.633 -1.974 -1.664 1 97.31 81 VAL A O 1
ATOM 603 N N . ILE A 1 82 ? 10.695 -0.189 -2.957 1 98.25 82 ILE A N 1
ATOM 604 C CA . ILE A 1 82 ? 9.266 -0.3 -3.229 1 98.25 82 ILE A CA 1
ATOM 605 C C . ILE A 1 82 ? 9.039 -0.475 -4.727 1 98.25 82 ILE A C 1
ATOM 607 O O . ILE A 1 82 ? 9.812 0.035 -5.543 1 98.25 82 ILE A O 1
ATOM 611 N N . GLY A 1 83 ? 8.125 -1.241 -5.09 1 98.5 83 GLY A N 1
ATOM 612 C CA . GLY A 1 83 ? 7.551 -1.331 -6.426 1 98.5 83 GLY A CA 1
ATOM 613 C C . GLY A 1 83 ? 6.098 -0.91 -6.477 1 98.5 83 GLY A C 1
ATOM 614 O O . GLY A 1 83 ? 5.266 -1.438 -5.738 1 98.5 83 GLY A O 1
ATOM 615 N N . ILE A 1 84 ? 5.793 0.044 -7.281 1 98.75 84 ILE A N 1
ATOM 616 C CA . ILE A 1 84 ? 4.441 0.579 -7.406 1 98.75 84 ILE A CA 1
ATOM 617 C C . ILE A 1 84 ? 3.879 0.238 -8.781 1 98.75 84 ILE A C 1
ATOM 619 O O . ILE A 1 84 ? 4.562 0.402 -9.797 1 98.75 84 ILE A O 1
ATOM 623 N N . GLY A 1 85 ? 2.635 -0.275 -8.797 1 98.81 85 GLY A N 1
ATOM 624 C CA . GLY A 1 85 ? 2.059 -0.649 -10.078 1 98.81 85 GLY A CA 1
ATOM 625 C C . GLY A 1 85 ? 0.586 -1.003 -9.992 1 98.81 85 GLY A C 1
ATOM 626 O O . GLY A 1 85 ? -0.131 -0.486 -9.133 1 98.81 85 GLY A O 1
ATOM 627 N N . THR A 1 86 ? 0.142 -1.73 -10.969 1 98.88 86 THR A N 1
ATOM 628 C CA . THR A 1 86 ? -1.252 -2.145 -11.086 1 98.88 86 THR A CA 1
ATOM 629 C C . THR A 1 86 ? -1.348 -3.637 -11.398 1 98.88 86 THR A C 1
ATOM 631 O O . THR A 1 86 ? -0.705 -4.125 -12.328 1 98.88 86 THR A O 1
ATOM 634 N N . TYR A 1 87 ? -2.088 -4.324 -10.5 1 98.81 87 TYR A N 1
ATOM 635 C CA . TYR A 1 87 ? -2.51 -5.672 -10.867 1 98.81 87 TYR A CA 1
ATOM 636 C C . TYR A 1 87 ? -3.59 -5.629 -11.945 1 98.81 87 TYR A C 1
ATOM 638 O O . TYR A 1 87 ? -4.457 -4.75 -11.93 1 98.81 87 TYR A O 1
ATOM 646 N N . SER A 1 88 ? -3.564 -6.574 -12.805 1 98.75 88 SER A N 1
ATOM 647 C CA . SER A 1 88 ? -4.672 -6.816 -13.727 1 98.75 88 SER A CA 1
ATOM 648 C C . SER A 1 88 ? -4.867 -8.312 -13.969 1 98.75 88 SER A C 1
ATOM 650 O O . SER A 1 88 ? -3.959 -9.109 -13.734 1 98.75 88 SER A O 1
ATOM 652 N N . GLY A 1 89 ? -6.012 -8.719 -14.391 1 98.62 89 GLY A N 1
ATOM 653 C CA . GLY A 1 89 ? -6.363 -10.102 -14.688 1 98.62 89 GLY A CA 1
ATOM 654 C C . GLY A 1 89 ? -7.855 -10.367 -14.617 1 98.62 89 GLY A C 1
ATOM 655 O O . GLY A 1 89 ? -8.633 -9.484 -14.234 1 98.62 89 GLY A O 1
ATOM 656 N N . THR A 1 90 ? -8.258 -11.5 -15.047 1 98.88 90 THR A N 1
ATOM 657 C CA . THR A 1 90 ? -9.648 -11.945 -15 1 98.88 90 THR A CA 1
ATOM 658 C C . THR A 1 90 ? -9.805 -13.148 -14.07 1 98.88 90 THR A C 1
ATOM 660 O O . THR A 1 90 ? -9.062 -14.125 -14.188 1 98.88 90 THR A O 1
ATOM 663 N N . PHE A 1 91 ? -10.688 -13.039 -13.125 1 98.81 91 PHE A N 1
ATOM 664 C CA . PHE A 1 91 ? -10.938 -14.172 -12.234 1 98.81 91 PHE A CA 1
ATOM 665 C C . PHE A 1 91 ? -11.703 -15.266 -12.961 1 98.81 91 PHE A C 1
ATOM 667 O O . PHE A 1 91 ? -12.812 -15.031 -13.453 1 98.81 91 PHE A O 1
ATOM 674 N N . ARG A 1 92 ? -11.148 -16.438 -13.008 1 98.75 92 ARG A N 1
ATOM 675 C CA . ARG A 1 92 ? -11.656 -17.5 -13.875 1 98.75 92 ARG A CA 1
ATOM 676 C C . ARG A 1 92 ? -13.07 -17.891 -13.469 1 98.75 92 ARG A C 1
ATOM 678 O O . ARG A 1 92 ? -13.945 -18.062 -14.328 1 98.75 92 ARG A O 1
ATOM 685 N N . ALA A 1 93 ? -13.367 -17.953 -12.195 1 98.56 93 ALA A N 1
ATOM 686 C CA . ALA A 1 93 ? -14.633 -18.484 -11.711 1 98.56 93 ALA A CA 1
ATOM 687 C C . ALA A 1 93 ? -15.789 -17.562 -12.062 1 98.56 93 ALA A C 1
ATOM 689 O O . ALA A 1 93 ? -16.906 -18.016 -12.328 1 98.56 93 ALA A O 1
ATOM 690 N N . THR A 1 94 ? -15.547 -16.266 -12.125 1 98.62 94 THR A N 1
ATOM 691 C CA . THR A 1 94 ? -16.641 -15.312 -12.336 1 98.62 94 THR A CA 1
ATOM 692 C C . THR A 1 94 ? -16.562 -14.695 -13.727 1 98.62 94 THR A C 1
ATOM 694 O O . THR A 1 94 ? -17.516 -14.086 -14.203 1 98.62 94 THR A O 1
ATOM 697 N N . GLY A 1 95 ? -15.359 -14.742 -14.266 1 98.69 95 GLY A N 1
ATOM 698 C CA . GLY A 1 95 ? -15.125 -14.102 -15.547 1 98.69 95 GLY A CA 1
ATOM 699 C C . GLY A 1 95 ? -14.938 -12.602 -15.438 1 98.69 95 GLY A C 1
ATOM 700 O O . GLY A 1 95 ? -14.953 -11.898 -16.453 1 98.69 95 GLY A O 1
ATOM 701 N N . GLN A 1 96 ? -14.773 -12.039 -14.312 1 98.69 96 GLN A N 1
ATOM 702 C CA . GLN A 1 96 ? -14.68 -10.594 -14.109 1 98.69 96 GLN A CA 1
ATOM 703 C C . GLN A 1 96 ? -13.227 -10.133 -14.117 1 98.69 96 GLN A C 1
ATOM 705 O O . GLN A 1 96 ? -12.375 -10.734 -13.469 1 98.69 96 GLN A O 1
ATOM 710 N N . ALA A 1 97 ? -12.961 -9.086 -14.875 1 98.56 97 ALA A N 1
ATOM 711 C CA . ALA A 1 97 ? -11.648 -8.445 -14.914 1 98.56 97 ALA A CA 1
ATOM 712 C C . ALA A 1 97 ? -11.453 -7.52 -13.719 1 98.56 97 ALA A C 1
ATOM 714 O O . ALA A 1 97 ? -12.43 -7.059 -13.117 1 98.56 97 ALA A O 1
ATOM 715 N N . MET A 1 98 ? -10.227 -7.336 -13.422 1 97.94 98 MET A N 1
ATOM 716 C CA . MET A 1 98 ? -9.883 -6.441 -12.32 1 97.94 98 MET A CA 1
ATOM 717 C C . MET A 1 98 ? -8.656 -5.602 -12.672 1 97.94 98 MET A C 1
ATOM 719 O O . MET A 1 98 ? -7.82 -6.016 -13.477 1 97.94 98 MET A O 1
ATOM 723 N N . ALA A 1 99 ? -8.609 -4.434 -12.227 1 98.69 99 ALA A N 1
ATOM 724 C CA . ALA A 1 99 ? -7.422 -3.592 -12.07 1 98.69 99 ALA A CA 1
ATOM 725 C C . ALA A 1 99 ? -7.293 -3.072 -10.648 1 98.69 99 ALA A C 1
ATOM 727 O O . ALA A 1 99 ? -8.242 -2.508 -10.094 1 98.69 99 ALA A O 1
ATOM 728 N N . ALA A 1 100 ? -6.223 -3.309 -10 1 98.88 100 ALA A N 1
ATOM 729 C CA . ALA A 1 100 ? -6.008 -2.918 -8.609 1 98.88 100 ALA A CA 1
ATOM 730 C C . ALA A 1 100 ? -4.605 -2.35 -8.406 1 98.88 100 ALA A C 1
ATOM 732 O O . ALA A 1 100 ? -3.609 -3.021 -8.688 1 98.88 100 ALA A O 1
ATOM 733 N N . ARG A 1 101 ? -4.477 -1.056 -8 1 98.88 101 ARG A N 1
ATOM 734 C CA . ARG A 1 101 ? -3.189 -0.451 -7.672 1 98.88 101 ARG A CA 1
ATOM 735 C C . ARG A 1 101 ? -2.502 -1.211 -6.543 1 98.88 101 ARG A C 1
ATOM 737 O O . ARG A 1 101 ? -3.168 -1.787 -5.68 1 98.88 101 ARG A O 1
ATOM 744 N N . PHE A 1 102 ? -1.196 -1.256 -6.535 1 98.94 102 PHE A N 1
ATOM 745 C CA . PHE A 1 102 ? -0.461 -1.9 -5.453 1 98.94 102 PHE A CA 1
ATOM 746 C C . PHE A 1 102 ? 0.848 -1.17 -5.18 1 98.94 102 PHE A C 1
ATOM 748 O O . PHE A 1 102 ? 1.351 -0.441 -6.035 1 98.94 102 PHE A O 1
ATOM 755 N N . VAL A 1 103 ? 1.354 -1.311 -4.043 1 98.88 103 VAL A N 1
ATOM 756 C CA . VAL A 1 103 ? 2.762 -1.106 -3.715 1 98.88 103 VAL A CA 1
ATOM 757 C C . VAL A 1 103 ? 3.309 -2.338 -2.996 1 98.88 103 VAL A C 1
ATOM 759 O O . VAL A 1 103 ? 2.643 -2.902 -2.125 1 98.88 103 VAL A O 1
ATOM 762 N N . HIS A 1 104 ? 4.414 -2.803 -3.43 1 98.88 104 HIS A N 1
ATOM 763 C CA . HIS A 1 104 ? 5.215 -3.826 -2.768 1 98.88 104 HIS A CA 1
ATOM 764 C C . HIS A 1 104 ? 6.363 -3.205 -1.979 1 98.88 104 HIS A C 1
ATOM 766 O O . HIS A 1 104 ? 7.09 -2.352 -2.496 1 98.88 104 HIS A O 1
ATOM 772 N N . VAL A 1 105 ? 6.508 -3.576 -0.719 1 98.69 105 VAL A N 1
ATOM 773 C CA . VAL A 1 105 ? 7.652 -3.166 0.089 1 98.69 105 VAL A CA 1
ATOM 774 C C . VAL A 1 105 ? 8.594 -4.352 0.286 1 98.69 105 VAL A C 1
ATOM 776 O O . VAL A 1 105 ? 8.211 -5.371 0.855 1 98.69 105 VAL A O 1
ATOM 779 N N . TRP A 1 106 ? 9.75 -4.168 -0.208 1 98.69 106 TRP A N 1
ATOM 780 C CA . TRP A 1 106 ? 10.805 -5.176 -0.12 1 98.69 106 TRP A CA 1
ATOM 781 C C . TRP A 1 106 ? 11.875 -4.762 0.883 1 98.69 106 TRP A C 1
ATOM 783 O O . TRP A 1 106 ? 12.289 -3.604 0.908 1 98.69 106 TRP A O 1
ATOM 793 N N . ARG A 1 107 ? 12.242 -5.652 1.701 1 98.12 107 ARG A N 1
ATOM 794 C CA . ARG A 1 107 ? 13.422 -5.488 2.541 1 98.12 107 ARG A CA 1
ATOM 795 C C . ARG A 1 107 ? 14.5 -6.496 2.172 1 98.12 107 ARG A C 1
ATOM 797 O O . ARG A 1 107 ? 14.25 -7.703 2.16 1 98.12 107 ARG A O 1
ATOM 804 N N . LEU A 1 108 ? 15.594 -5.926 1.83 1 97.94 108 LEU A N 1
ATOM 805 C CA . LEU A 1 108 ? 16.703 -6.746 1.344 1 97.94 108 LEU A CA 1
ATOM 806 C C . LEU A 1 108 ? 17.938 -6.551 2.207 1 97.94 108 LEU A C 1
ATOM 808 O O . LEU A 1 108 ? 18.094 -5.508 2.844 1 97.94 108 LEU A O 1
ATOM 812 N N . SER A 1 109 ? 18.719 -7.52 2.299 1 94.88 109 SER A N 1
ATOM 813 C CA . SER A 1 109 ? 20.094 -7.469 2.795 1 94.88 109 SER A CA 1
ATOM 814 C C . SER A 1 109 ? 21.062 -8.07 1.785 1 94.88 109 SER A C 1
ATOM 816 O O . SER A 1 109 ? 21.031 -9.273 1.523 1 94.88 109 SER A O 1
ATOM 818 N N . ASN A 1 110 ? 21.812 -7.188 1.19 1 89.44 110 ASN A N 1
ATOM 819 C CA . ASN A 1 110 ? 22.828 -7.594 0.226 1 89.44 110 ASN A CA 1
ATOM 820 C C . ASN A 1 110 ? 22.234 -8.406 -0.919 1 89.44 110 ASN A C 1
ATOM 822 O O . ASN A 1 110 ? 22.703 -9.508 -1.219 1 89.44 110 ASN A O 1
ATOM 826 N N . GLY A 1 111 ? 21.156 -7.934 -1.387 1 93.75 111 GLY A N 1
ATOM 827 C CA . GLY A 1 111 ? 20.578 -8.508 -2.59 1 93.75 111 GLY A CA 1
ATOM 828 C C . GLY A 1 111 ? 19.641 -9.672 -2.307 1 93.75 111 GLY A C 1
ATOM 829 O O . GLY A 1 111 ? 19.109 -10.281 -3.232 1 93.75 111 GLY A O 1
ATOM 830 N N . SER A 1 112 ? 19.531 -9.984 -1.083 1 97.56 112 SER A N 1
ATOM 831 C CA . SER A 1 112 ? 18.625 -11.055 -0.68 1 97.56 112 SER A CA 1
ATOM 832 C C . SER A 1 112 ? 17.359 -10.5 -0.039 1 97.56 112 SER A C 1
ATOM 834 O O . SER A 1 112 ? 17.422 -9.68 0.875 1 97.56 112 SER A O 1
ATOM 836 N N . VAL A 1 113 ? 16.234 -10.938 -0.549 1 98.75 113 VAL A N 1
ATOM 837 C CA . VAL A 1 113 ? 14.969 -10.477 -0.002 1 98.75 113 VAL A CA 1
ATOM 838 C C . VAL A 1 113 ? 14.68 -11.195 1.312 1 98.75 113 VAL A C 1
ATOM 840 O O . VAL A 1 113 ? 14.516 -12.422 1.334 1 98.75 113 VAL A O 1
ATOM 843 N N . GLU A 1 114 ? 14.57 -10.438 2.332 1 98.81 114 GLU A N 1
ATOM 844 C CA . GLU A 1 114 ? 14.289 -11 3.65 1 98.81 114 GLU A CA 1
ATOM 845 C C . GLU A 1 114 ? 12.812 -10.852 4.004 1 98.81 114 GLU A C 1
ATOM 847 O O . GLU A 1 114 ? 12.266 -11.672 4.746 1 98.81 114 GLU A O 1
ATOM 852 N N . ARG A 1 115 ? 12.266 -9.805 3.549 1 98.81 115 ARG A N 1
ATOM 853 C CA . ARG A 1 115 ? 10.852 -9.555 3.832 1 98.81 115 ARG A CA 1
ATOM 854 C C . ARG A 1 115 ? 10.164 -8.906 2.637 1 98.81 115 ARG A C 1
ATOM 856 O O . ARG A 1 115 ? 10.766 -8.094 1.928 1 98.81 115 ARG A O 1
ATOM 863 N N . PHE A 1 116 ? 8.984 -9.281 2.402 1 98.94 116 PHE A N 1
ATOM 864 C CA . PHE A 1 116 ? 8.047 -8.719 1.438 1 98.94 116 PHE A CA 1
ATOM 865 C C . PHE A 1 116 ? 6.703 -8.43 2.094 1 98.94 116 PHE A C 1
ATOM 867 O O . PHE A 1 116 ? 6.203 -9.242 2.877 1 98.94 116 PHE A O 1
ATOM 874 N N . GLU A 1 117 ? 6.156 -7.27 1.878 1 98.94 117 GLU A N 1
ATOM 875 C CA . GLU A 1 117 ? 4.793 -6.953 2.299 1 98.94 117 GLU A CA 1
ATOM 876 C C . GLU A 1 117 ? 3.998 -6.312 1.163 1 98.94 117 GLU A C 1
ATOM 878 O O . GLU A 1 117 ? 4.469 -5.367 0.526 1 98.94 117 GLU A O 1
ATOM 883 N N . GLN A 1 118 ? 2.855 -6.891 0.875 1 98.94 118 GLN A N 1
ATOM 884 C CA . GLN A 1 118 ? 1.943 -6.43 -0.167 1 98.94 118 GLN A CA 1
ATOM 885 C C . GLN A 1 118 ? 0.932 -5.434 0.388 1 98.94 118 GLN A C 1
ATOM 887 O O . GLN A 1 118 ? 0.356 -5.652 1.456 1 98.94 118 GLN A O 1
ATOM 892 N N . PHE A 1 119 ? 0.704 -4.363 -0.278 1 98.94 119 PHE A N 1
ATOM 893 C CA . PHE A 1 119 ? -0.416 -3.451 -0.076 1 98.94 119 PHE A CA 1
ATOM 894 C C . PHE A 1 119 ? -1.181 -3.234 -1.377 1 98.94 119 PHE A C 1
ATOM 896 O O . PHE A 1 119 ? -0.596 -2.846 -2.391 1 98.94 119 PHE A O 1
ATOM 903 N N . THR A 1 120 ? -2.475 -3.475 -1.357 1 98.94 120 THR A N 1
ATOM 904 C CA . THR A 1 120 ? -3.229 -3.369 -2.602 1 98.94 120 THR A CA 1
ATOM 905 C C . THR A 1 120 ? -4.699 -3.076 -2.322 1 98.94 120 THR A C 1
ATOM 907 O O . THR A 1 120 ? -5.148 -3.162 -1.176 1 98.94 120 THR A O 1
ATOM 910 N N . ASP A 1 121 ? -5.41 -2.668 -3.393 1 98.94 121 ASP A N 1
ATOM 911 C CA . ASP A 1 121 ? -6.844 -2.398 -3.332 1 98.94 121 ASP A CA 1
ATOM 912 C C . ASP A 1 121 ? -7.641 -3.693 -3.205 1 98.94 121 ASP A C 1
ATOM 914 O O . ASP A 1 121 ? -8.219 -4.172 -4.184 1 98.94 121 ASP A O 1
ATOM 918 N N . THR A 1 122 ? -7.742 -4.188 -1.992 1 98.88 122 THR A N 1
ATOM 919 C CA . THR A 1 122 ? -8.305 -5.508 -1.729 1 98.88 122 THR A CA 1
ATOM 920 C C . THR A 1 122 ? -9.789 -5.547 -2.092 1 98.88 122 THR A C 1
ATOM 922 O O . THR A 1 122 ? -10.305 -6.586 -2.514 1 98.88 122 THR A O 1
ATOM 925 N N . ALA A 1 123 ? -10.477 -4.461 -1.951 1 98.75 123 ALA A N 1
ATOM 926 C CA . ALA A 1 123 ? -11.883 -4.402 -2.338 1 98.75 123 ALA A CA 1
ATOM 927 C C . ALA A 1 123 ? -12.055 -4.656 -3.832 1 98.75 123 ALA A C 1
ATOM 929 O O . ALA A 1 123 ? -12.961 -5.375 -4.246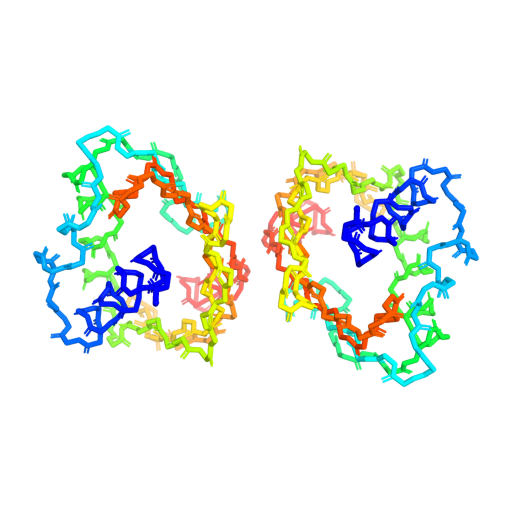 1 98.75 123 ALA A O 1
ATOM 930 N N . ALA A 1 124 ? -11.156 -4.039 -4.641 1 98.69 124 ALA A N 1
ATOM 931 C CA . ALA A 1 124 ? -11.219 -4.242 -6.086 1 98.69 124 ALA A CA 1
ATOM 932 C C . ALA A 1 124 ? -10.984 -5.707 -6.445 1 98.69 124 ALA A C 1
ATOM 934 O O . ALA A 1 124 ? -11.672 -6.262 -7.301 1 98.69 124 ALA A O 1
ATOM 935 N N . VAL A 1 125 ? -10.008 -6.316 -5.797 1 98.81 125 VAL A N 1
ATOM 936 C CA . VAL A 1 125 ? -9.688 -7.715 -6.055 1 98.81 125 VAL A CA 1
ATOM 937 C C . VAL A 1 125 ? -10.867 -8.602 -5.648 1 98.81 125 VAL A C 1
ATOM 939 O O . VAL A 1 125 ? -11.305 -9.445 -6.426 1 98.81 125 VAL A O 1
ATOM 942 N N . GLN A 1 126 ? -11.359 -8.367 -4.438 1 98.69 126 GLN A N 1
ATOM 943 C CA . GLN A 1 126 ? -12.469 -9.172 -3.934 1 98.69 126 GLN A CA 1
ATOM 944 C C . GLN A 1 126 ? -13.711 -9.008 -4.812 1 98.69 126 GLN A C 1
ATOM 946 O O . GLN A 1 126 ? -14.469 -9.961 -5.004 1 98.69 126 GLN A O 1
ATOM 951 N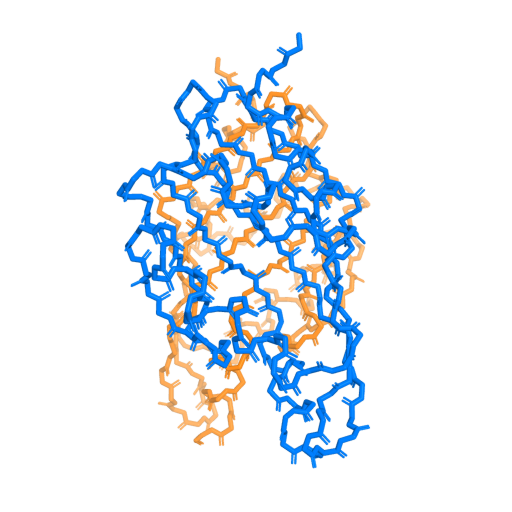 N . ALA A 1 127 ? -13.938 -7.812 -5.285 1 98.38 127 ALA A N 1
ATOM 952 C CA . ALA A 1 127 ? -15.102 -7.562 -6.133 1 98.38 127 ALA A CA 1
ATOM 953 C C . ALA A 1 127 ? -15.07 -8.43 -7.383 1 98.38 127 ALA A C 1
ATOM 955 O O . ALA A 1 127 ? -16.094 -8.984 -7.793 1 98.38 127 ALA A O 1
ATOM 956 N N . ALA A 1 128 ? -13.93 -8.594 -7.961 1 98.31 128 ALA A N 1
ATOM 957 C CA . ALA A 1 128 ? -13.789 -9.438 -9.148 1 98.31 128 ALA A CA 1
ATOM 958 C C . ALA A 1 128 ? -14.078 -10.898 -8.82 1 98.31 128 ALA A C 1
ATOM 960 O O . ALA A 1 128 ? -14.609 -11.633 -9.656 1 98.31 128 ALA A O 1
ATOM 961 N N . MET A 1 129 ? -13.727 -11.352 -7.598 1 98.06 129 MET A N 1
ATOM 962 C CA . MET A 1 129 ? -13.883 -12.75 -7.203 1 98.06 129 MET A CA 1
ATOM 963 C C . MET A 1 129 ? -15.336 -13.055 -6.855 1 98.06 129 MET A C 1
ATOM 965 O O . MET A 1 129 ? -15.766 -14.211 -6.949 1 98.06 129 MET A O 1
ATOM 969 N N . ARG A 1 130 ? -16.078 -12.055 -6.469 1 96.38 130 ARG A N 1
ATOM 970 C CA . ARG A 1 130 ? -17.484 -12.234 -6.086 1 96.38 130 ARG A CA 1
ATOM 971 C C . ARG A 1 130 ? -18.391 -12.164 -7.309 1 96.38 130 ARG A C 1
ATOM 973 O O . ARG A 1 130 ? -19.5 -12.703 -7.293 1 96.38 130 ARG A O 1
ATOM 980 N N . GLY A 1 131 ? -17.969 -11.531 -8.336 1 91.19 131 GLY A N 1
ATOM 981 C CA . GLY A 1 131 ? -18.781 -11.398 -9.539 1 91.19 131 GLY A CA 1
ATOM 982 C C . GLY A 1 131 ? -19.688 -10.188 -9.508 1 91.19 131 GLY A C 1
ATOM 983 O O . GLY A 1 131 ? -20.172 -9.789 -8.445 1 91.19 131 GLY A O 1
ATOM 984 N N . MET B 1 1 ? 20.844 14.633 8.219 1 62.31 1 MET B N 1
ATOM 985 C CA . MET B 1 1 ? 19.469 14.219 8.406 1 62.31 1 MET B CA 1
ATOM 986 C C . MET B 1 1 ? 18.625 14.547 7.172 1 62.31 1 MET B C 1
ATOM 988 O O . MET B 1 1 ? 18.781 15.617 6.578 1 62.31 1 MET B O 1
ATOM 992 N N . ASN B 1 2 ? 18.016 13.5 6.512 1 85.94 2 ASN B N 1
ATOM 993 C CA . ASN B 1 2 ? 17.25 13.68 5.293 1 85.94 2 ASN B CA 1
ATOM 994 C C . ASN B 1 2 ? 16 14.531 5.543 1 85.94 2 ASN B C 1
ATOM 996 O O . ASN B 1 2 ? 15.164 14.188 6.383 1 85.94 2 ASN B O 1
ATOM 1000 N N . ARG B 1 3 ? 16.094 15.805 5.203 1 92 3 ARG B N 1
ATOM 1001 C CA . ARG B 1 3 ? 15.039 16.797 5.395 1 92 3 ARG B CA 1
ATOM 1002 C C . ARG B 1 3 ? 13.664 16.219 5.066 1 92 3 ARG B C 1
ATOM 1004 O O . ARG B 1 3 ? 12.695 16.484 5.773 1 92 3 ARG B O 1
ATOM 1011 N N . ASP B 1 4 ? 13.555 15.508 4.004 1 95.12 4 ASP B N 1
ATOM 1012 C CA . ASP B 1 4 ? 12.281 14.922 3.596 1 95.12 4 ASP B CA 1
ATOM 1013 C C . ASP B 1 4 ? 11.75 13.969 4.664 1 95.12 4 ASP B C 1
ATOM 1015 O O . ASP B 1 4 ? 10.555 13.984 4.969 1 95.12 4 ASP B O 1
ATOM 1019 N N . LEU B 1 5 ? 12.578 13.219 5.254 1 94.62 5 LEU B N 1
ATOM 1020 C CA . LEU B 1 5 ? 12.18 12.289 6.312 1 94.62 5 LEU B CA 1
ATOM 1021 C C . LEU B 1 5 ? 11.656 13.047 7.527 1 94.62 5 LEU B C 1
ATOM 1023 O O . LEU B 1 5 ? 10.648 12.656 8.117 1 94.62 5 LEU B O 1
ATOM 1027 N N . GLU B 1 6 ? 12.328 14.078 7.918 1 95.62 6 GLU B N 1
ATOM 1028 C CA . GLU B 1 6 ? 11.922 14.883 9.07 1 95.62 6 GLU B CA 1
ATOM 1029 C C . GLU B 1 6 ? 10.547 15.508 8.844 1 95.62 6 GLU B C 1
ATOM 1031 O O . GLU B 1 6 ? 9.75 15.602 9.773 1 95.62 6 GLU B O 1
ATOM 1036 N N . VAL B 1 7 ? 10.32 15.93 7.68 1 97.75 7 VAL B N 1
ATOM 1037 C CA . VAL B 1 7 ? 9.047 16.547 7.324 1 97.75 7 VAL B CA 1
ATOM 1038 C C . VAL B 1 7 ? 7.914 15.539 7.492 1 97.75 7 VAL B C 1
ATOM 1040 O O . VAL B 1 7 ? 6.871 15.852 8.062 1 97.75 7 VAL B O 1
ATOM 1043 N N . ILE B 1 8 ? 8.086 14.328 7.008 1 97.94 8 ILE B N 1
ATOM 1044 C CA . ILE B 1 8 ? 7.043 13.312 7.059 1 97.94 8 ILE B CA 1
ATOM 1045 C C . ILE B 1 8 ? 6.855 12.836 8.492 1 97.94 8 ILE B C 1
ATOM 1047 O O . ILE B 1 8 ? 5.727 12.602 8.938 1 97.94 8 ILE B O 1
ATOM 1051 N N . LYS B 1 9 ? 7.973 12.742 9.25 1 97.44 9 LYS B N 1
ATOM 1052 C CA . LYS B 1 9 ? 7.855 12.438 10.68 1 97.44 9 LYS B CA 1
ATOM 1053 C C . LYS B 1 9 ? 7.016 13.492 11.398 1 97.44 9 LYS B C 1
ATOM 1055 O O . LYS B 1 9 ? 6.164 13.156 12.219 1 97.44 9 LYS B O 1
ATOM 1060 N N . ALA B 1 10 ? 7.254 14.727 11.109 1 97.81 10 ALA B N 1
ATOM 1061 C CA . ALA B 1 10 ? 6.5 15.82 11.711 1 97.81 10 ALA B CA 1
ATOM 1062 C C . ALA B 1 10 ? 5.027 15.758 11.32 1 97.81 10 ALA B C 1
ATOM 1064 O O . ALA B 1 10 ? 4.148 16.078 12.125 1 97.81 10 ALA B O 1
ATOM 1065 N N . HIS B 1 11 ? 4.766 15.398 10.031 1 98.62 11 HIS B N 1
ATOM 1066 C CA . HIS B 1 11 ? 3.387 15.234 9.578 1 98.62 11 HIS B CA 1
ATOM 1067 C C . HIS B 1 11 ? 2.652 14.203 10.43 1 98.62 11 HIS B C 1
ATOM 1069 O O . HIS B 1 11 ? 1.529 14.453 10.883 1 98.62 11 HIS B O 1
ATOM 1075 N N . TYR B 1 12 ? 3.271 13.07 10.648 1 98.56 12 TYR B N 1
ATOM 1076 C CA . TYR B 1 12 ? 2.623 12.016 11.422 1 98.56 12 TYR B CA 1
ATOM 1077 C C . TYR B 1 12 ? 2.475 12.422 12.883 1 98.56 12 TYR B C 1
ATOM 1079 O O . TYR B 1 12 ? 1.492 12.07 13.539 1 98.56 12 TYR B O 1
ATOM 1087 N N . ALA B 1 13 ? 3.471 13.117 13.469 1 98.19 13 ALA B N 1
ATOM 1088 C CA . ALA B 1 13 ? 3.357 13.641 14.828 1 98.19 13 ALA B CA 1
ATOM 1089 C C . ALA B 1 13 ? 2.174 14.594 14.945 1 98.19 13 ALA B C 1
ATOM 1091 O O . ALA B 1 13 ? 1.448 14.578 15.945 1 98.19 13 ALA B O 1
ATOM 1092 N N . ALA B 1 14 ? 1.999 15.469 13.969 1 98.38 14 ALA B N 1
ATOM 1093 C CA . ALA B 1 14 ? 0.843 16.359 13.938 1 98.38 14 ALA B CA 1
ATOM 1094 C C . ALA B 1 14 ? -0.46 15.57 13.883 1 98.38 14 ALA B C 1
ATOM 1096 O O . ALA B 1 14 ? -1.434 15.914 14.555 1 98.38 14 ALA B O 1
ATOM 1097 N N . SER B 1 15 ? -0.496 14.562 13.055 1 97.75 15 SER B N 1
ATOM 1098 C CA . SER B 1 15 ? -1.659 13.68 12.969 1 97.75 15 SER B CA 1
ATOM 1099 C C . SER B 1 15 ? -1.994 13.078 14.328 1 97.75 15 SER B C 1
ATOM 1101 O O . SER B 1 15 ? -3.156 13.07 14.742 1 97.75 15 SER B O 1
ATOM 1103 N N . ASP B 1 16 ? -1.021 12.578 15.094 1 96.38 16 ASP B N 1
ATOM 1104 C CA . ASP B 1 16 ? -1.191 11.961 16.406 1 96.38 16 ASP B CA 1
ATOM 1105 C C . ASP B 1 16 ? -1.819 12.945 17.391 1 96.38 16 ASP B C 1
ATOM 1107 O O . ASP B 1 16 ? -2.584 12.547 18.266 1 96.38 16 ASP B O 1
ATOM 1111 N N . ARG B 1 17 ? -1.584 14.211 17.156 1 96.25 17 ARG B N 1
ATOM 1112 C CA . ARG B 1 17 ? -2.051 15.242 18.078 1 96.25 17 ARG B CA 1
ATOM 1113 C C . ARG B 1 17 ? -3.385 15.82 17.625 1 96.25 17 ARG B C 1
ATOM 1115 O O . ARG B 1 17 ? -3.926 16.734 18.266 1 96.25 17 ARG B O 1
ATOM 1122 N N . GLY B 1 18 ? -3.832 15.383 16.469 1 96.25 18 GLY B N 1
ATOM 1123 C CA . GLY B 1 18 ? -5.039 15.977 15.922 1 96.25 18 GLY B CA 1
ATOM 1124 C C . GLY B 1 18 ? -4.832 17.391 15.414 1 96.25 18 GLY B C 1
ATOM 1125 O O . GLY B 1 18 ? -5.773 18.188 15.367 1 96.25 18 GLY B O 1
ATOM 1126 N N . ASP B 1 19 ? -3.598 17.703 15.078 1 98 19 ASP B N 1
ATOM 1127 C CA . ASP B 1 19 ? -3.191 19.031 14.609 1 98 19 ASP B CA 1
ATOM 1128 C C . ASP B 1 19 ? -3.324 19.141 13.094 1 98 19 ASP B C 1
ATOM 1130 O O . ASP B 1 19 ? -2.34 18.984 12.367 1 98 19 ASP B O 1
ATOM 1134 N N . LEU B 1 20 ? -4.523 19.531 12.617 1 98.06 20 LEU B N 1
ATOM 1135 C CA . LEU B 1 20 ? -4.812 19.562 11.188 1 98.06 20 LEU B CA 1
ATOM 1136 C C . LEU B 1 20 ? -3.934 20.594 10.477 1 98.06 20 LEU B C 1
ATOM 1138 O O . LEU B 1 20 ? -3.332 20.281 9.445 1 98.06 20 LEU B O 1
ATOM 1142 N N . PRO B 1 21 ? -3.814 21.797 10.961 1 98.19 21 PRO B N 1
ATOM 1143 C CA . PRO B 1 21 ? -2.902 22.734 10.297 1 98.19 21 PRO B CA 1
ATOM 1144 C C . PRO B 1 21 ? -1.487 22.172 10.156 1 98.19 21 PRO B C 1
ATOM 1146 O O . PRO B 1 21 ? -0.854 22.344 9.117 1 98.19 21 PRO B O 1
ATOM 1149 N N . GLY B 1 22 ? -0.961 21.531 11.219 1 98.31 22 GLY B N 1
ATOM 1150 C CA . GLY B 1 22 ? 0.354 20.906 11.156 1 98.31 22 GLY B CA 1
ATOM 1151 C C . GLY B 1 22 ? 0.455 19.828 10.102 1 98.31 22 GLY B C 1
ATOM 1152 O O . GLY B 1 22 ? 1.5 19.672 9.469 1 98.31 22 GLY B O 1
ATOM 1153 N N . MET B 1 23 ? -0.601 19.047 9.922 1 98.56 23 MET B N 1
ATOM 1154 C CA . MET B 1 23 ? -0.646 18 8.906 1 98.56 23 MET B CA 1
ATOM 1155 C C . MET B 1 23 ? -0.588 18.594 7.5 1 98.56 23 MET B C 1
ATOM 1157 O O . MET B 1 23 ? 0.023 18.016 6.602 1 98.56 23 MET B O 1
ATOM 1161 N N . LEU B 1 24 ? -1.221 19.719 7.336 1 98.75 24 LEU B N 1
ATOM 1162 C CA . LEU B 1 24 ? -1.358 20.297 6.004 1 98.75 24 LEU B CA 1
ATOM 1163 C C . LEU B 1 24 ? -0.14 21.156 5.656 1 98.75 24 LEU B C 1
ATOM 1165 O O . LEU B 1 24 ? 0.126 21.406 4.48 1 98.75 24 LEU B O 1
ATOM 1169 N N . ALA B 1 25 ? 0.638 21.547 6.594 1 98.06 25 ALA B N 1
ATOM 1170 C CA . ALA B 1 25 ? 1.713 22.531 6.473 1 98.06 25 ALA B CA 1
ATOM 1171 C C . ALA B 1 25 ? 2.738 22.094 5.43 1 98.06 25 ALA B C 1
ATOM 1173 O O . ALA B 1 25 ? 3.201 22.922 4.629 1 98.06 25 ALA B O 1
ATOM 1174 N N . PRO B 1 26 ? 3.09 20.859 5.371 1 98.38 26 PRO B N 1
ATOM 1175 C CA . PRO B 1 26 ? 4.152 20.484 4.43 1 98.38 26 PRO B CA 1
ATOM 1176 C C . PRO B 1 26 ? 3.639 20.297 3.006 1 98.38 26 PRO B C 1
ATOM 1178 O O . PRO B 1 26 ? 4.43 20.078 2.084 1 98.38 26 PRO B O 1
ATOM 1181 N N . LEU B 1 27 ? 2.389 20.328 2.744 1 98.81 27 LEU B N 1
ATOM 1182 C CA . LEU B 1 27 ? 1.824 20.078 1.425 1 98.81 27 LEU B CA 1
ATOM 1183 C C . LEU B 1 27 ? 2.037 21.266 0.499 1 98.81 27 LEU B C 1
ATOM 1185 O O . LEU B 1 27 ? 1.771 22.406 0.88 1 98.81 27 LEU B O 1
ATOM 1189 N N . ALA B 1 28 ? 2.562 21.031 -0.685 1 98.81 28 ALA B N 1
ATOM 1190 C CA . ALA B 1 28 ? 2.684 22.062 -1.712 1 98.81 28 ALA B CA 1
ATOM 1191 C C . ALA B 1 28 ? 1.314 22.609 -2.105 1 98.81 28 ALA B C 1
ATOM 1193 O O . ALA B 1 28 ? 0.297 21.938 -1.937 1 98.81 28 ALA B O 1
ATOM 1194 N N . ALA B 1 29 ? 1.296 23.766 -2.662 1 98.38 29 ALA B N 1
ATOM 1195 C CA . ALA B 1 29 ? 0.057 24.406 -3.078 1 98.38 29 ALA B CA 1
ATOM 1196 C C . ALA B 1 29 ? -0.683 23.562 -4.113 1 98.38 29 ALA B C 1
ATOM 1198 O O . ALA B 1 29 ? -1.915 23.547 -4.145 1 98.38 29 ALA B O 1
ATOM 1199 N N . ASN B 1 30 ? 0.075 22.859 -4.934 1 98.31 30 ASN B N 1
ATOM 1200 C CA . ASN B 1 30 ? -0.514 22.016 -5.98 1 98.31 30 ASN B CA 1
ATOM 1201 C C . ASN B 1 30 ? -0.306 20.531 -5.699 1 98.31 30 ASN B C 1
ATOM 1203 O O . ASN B 1 30 ? -0.151 19.75 -6.629 1 98.31 30 ASN B O 1
ATOM 1207 N N . VAL B 1 31 ? -0.159 20.172 -4.449 1 98.88 31 VAL B N 1
ATOM 1208 C CA . VAL B 1 31 ? -0.002 18.766 -4.094 1 98.88 31 VAL B CA 1
ATOM 1209 C C . VAL B 1 31 ? -1.077 17.938 -4.785 1 98.88 31 VAL B C 1
ATOM 1211 O O . VAL B 1 31 ? -2.229 18.359 -4.895 1 98.88 31 VAL B O 1
ATOM 1214 N N . ALA B 1 32 ? -0.726 16.828 -5.348 1 98.94 32 ALA B N 1
ATOM 1215 C CA . ALA B 1 32 ? -1.668 15.805 -5.793 1 98.94 32 ALA B CA 1
ATOM 1216 C C . ALA B 1 32 ? -1.791 14.688 -4.758 1 98.94 32 ALA B C 1
ATOM 1218 O O . ALA B 1 32 ? -0.838 13.945 -4.523 1 98.94 32 ALA B O 1
ATOM 1219 N N . TRP B 1 33 ? -2.891 14.578 -4.102 1 98.94 33 TRP B N 1
ATOM 1220 C CA . TRP B 1 33 ? -3.193 13.633 -3.039 1 98.94 33 TRP B CA 1
ATOM 1221 C C . TRP B 1 33 ? -4.184 12.57 -3.52 1 98.94 33 TRP B C 1
ATOM 1223 O O . TRP B 1 33 ? -5.348 12.883 -3.787 1 98.94 33 TRP B O 1
ATOM 1233 N N . THR B 1 34 ? -3.709 11.352 -3.594 1 98.94 34 THR B N 1
ATOM 1234 C CA . THR B 1 34 ? -4.547 10.289 -4.137 1 98.94 34 THR B CA 1
ATOM 1235 C C . THR B 1 34 ? -4.934 9.289 -3.047 1 98.94 34 THR B C 1
ATOM 1237 O O . THR B 1 34 ? -4.066 8.711 -2.395 1 98.94 34 THR B O 1
ATOM 1240 N N . GLU B 1 35 ? -6.227 9.18 -2.838 1 98.94 35 GLU B N 1
ATOM 1241 C CA . GLU B 1 35 ? -6.797 8.102 -2.031 1 98.94 35 GLU B CA 1
ATOM 1242 C C . GLU B 1 35 ? -7.125 6.887 -2.891 1 98.94 35 GLU B C 1
ATOM 1244 O O . GLU B 1 35 ? -7.629 7.023 -4.008 1 98.94 35 GLU B O 1
ATOM 1249 N N . MET B 1 36 ? -6.824 5.754 -2.408 1 98.94 36 MET B N 1
ATOM 1250 C CA . MET B 1 36 ? -6.969 4.496 -3.135 1 98.94 36 MET B CA 1
ATOM 1251 C C . MET B 1 36 ? -8.406 4.312 -3.617 1 98.94 36 MET B C 1
ATOM 1253 O O . MET B 1 36 ? -9.352 4.641 -2.902 1 98.94 36 MET B O 1
ATOM 1257 N N . ALA B 1 37 ? -8.555 3.725 -4.785 1 98.81 37 ALA B N 1
ATOM 1258 C CA . ALA B 1 37 ? -9.836 3.664 -5.492 1 98.81 37 ALA B CA 1
ATOM 1259 C C . ALA B 1 37 ? -10.891 2.951 -4.66 1 98.81 37 ALA B C 1
ATOM 1261 O O . ALA B 1 37 ? -12.062 3.342 -4.66 1 98.81 37 ALA B O 1
ATOM 1262 N N . GLY B 1 38 ? -10.539 1.947 -3.947 1 98.69 38 GLY B N 1
ATOM 1263 C CA . GLY B 1 38 ? -11.492 1.21 -3.137 1 98.69 38 GLY B CA 1
ATOM 1264 C C . GLY B 1 38 ? -11.734 1.841 -1.779 1 98.69 38 GLY B C 1
ATOM 1265 O O . GLY B 1 38 ? -12.578 1.366 -1.011 1 98.69 38 GLY B O 1
ATOM 1266 N N . PHE B 1 39 ? -10.953 2.836 -1.359 1 98.88 39 PHE B N 1
ATOM 1267 C CA . PHE B 1 39 ? -11.148 3.572 -0.116 1 98.88 39 PHE B CA 1
ATOM 1268 C C . PHE B 1 39 ? -12.375 4.469 -0.199 1 98.88 39 PHE B C 1
ATOM 1270 O O . PHE B 1 39 ? -12.703 4.988 -1.268 1 98.88 39 PHE B O 1
ATOM 1277 N N . PRO B 1 40 ? -13.078 4.711 0.888 1 98.38 40 PRO B N 1
ATOM 1278 C CA . PRO B 1 40 ? -14.336 5.461 0.842 1 98.38 40 PRO B CA 1
ATOM 1279 C C . PRO B 1 40 ? -14.148 6.891 0.34 1 98.38 40 PRO B C 1
ATOM 1281 O O . PRO B 1 40 ? -15.109 7.512 -0.132 1 98.38 40 PRO B O 1
ATOM 1284 N N . TYR B 1 41 ? -13.016 7.414 0.383 1 98.69 41 TYR B N 1
ATOM 1285 C CA . TYR B 1 41 ? -12.758 8.789 -0.03 1 98.69 41 TYR B CA 1
ATOM 1286 C C . TYR B 1 41 ? -11.898 8.828 -1.292 1 98.69 41 TYR B C 1
ATOM 1288 O O . TYR B 1 41 ? -11.062 9.719 -1.452 1 98.69 41 TYR B O 1
ATOM 1296 N N . ALA B 1 42 ? -12.109 7.934 -2.107 1 98.81 42 ALA B N 1
ATOM 1297 C CA . ALA B 1 42 ? -11.336 7.746 -3.332 1 98.81 42 ALA B CA 1
ATOM 1298 C C . ALA B 1 42 ? -11.289 9.031 -4.152 1 98.81 42 ALA B C 1
ATOM 1300 O O . ALA B 1 42 ? -12.289 9.758 -4.238 1 98.81 42 ALA B O 1
ATOM 1301 N N . GLY B 1 43 ? -10.148 9.227 -4.785 1 98.69 43 GLY B N 1
ATOM 1302 C CA . GLY B 1 43 ? -9.961 10.359 -5.672 1 98.69 43 GLY B CA 1
ATOM 1303 C C . GLY B 1 43 ? -8.578 10.984 -5.559 1 98.69 43 GLY B C 1
ATOM 1304 O O . GLY B 1 43 ? -7.793 10.609 -4.688 1 98.69 43 GLY B O 1
ATOM 1305 N N . THR B 1 44 ? -8.281 11.836 -6.488 1 98.94 44 THR B N 1
ATOM 1306 C CA . THR B 1 44 ? -7.102 12.688 -6.418 1 98.94 44 THR B CA 1
ATOM 1307 C C . THR B 1 44 ? -7.496 14.148 -6.191 1 98.94 44 THR B C 1
ATOM 1309 O O . THR B 1 44 ? -8.242 14.727 -6.984 1 98.94 44 THR B O 1
ATOM 1312 N N . TYR B 1 45 ? -7 14.641 -5.121 1 98.94 45 TYR B N 1
ATOM 1313 C CA . TYR B 1 45 ? -7.328 16 -4.711 1 98.94 45 TYR B CA 1
ATOM 1314 C C . TYR B 1 45 ? -6.121 16.922 -4.859 1 98.94 45 TYR B C 1
ATOM 1316 O O . TYR B 1 45 ? -5.012 16.562 -4.453 1 98.94 45 TYR B O 1
ATOM 1324 N N . ILE B 1 46 ? -6.367 18.047 -5.406 1 98.94 46 ILE B N 1
ATOM 1325 C CA . ILE B 1 46 ? -5.281 18.984 -5.711 1 98.94 46 ILE B CA 1
ATOM 1326 C C . ILE B 1 46 ? -5.297 20.141 -4.719 1 98.94 46 ILE B C 1
ATOM 1328 O O . ILE B 1 46 ? -6.281 20.875 -4.629 1 98.94 46 ILE B O 1
ATOM 1332 N N . GLY B 1 47 ? -4.168 20.25 -3.975 1 98.88 47 GLY B N 1
ATOM 1333 C CA . GLY B 1 47 ? -4.008 21.344 -3.023 1 98.88 47 GLY B CA 1
ATOM 1334 C C . GLY B 1 47 ? -4.469 20.984 -1.623 1 98.88 47 GLY B C 1
ATOM 1335 O O . GLY B 1 47 ? -5.32 20.109 -1.449 1 98.88 47 GLY B O 1
ATOM 1336 N N . PRO B 1 48 ? -3.945 21.672 -0.623 1 98.88 48 PRO B N 1
ATOM 1337 C CA . PRO B 1 48 ? -4.211 21.328 0.776 1 98.88 48 PRO B CA 1
ATOM 1338 C C . PRO B 1 48 ? -5.68 21.5 1.157 1 98.88 48 PRO B C 1
ATOM 1340 O O . PRO B 1 48 ? -6.211 20.719 1.948 1 98.88 48 PRO B O 1
ATOM 1343 N N . ASP B 1 49 ? -6.348 22.484 0.618 1 98.81 49 ASP B N 1
ATOM 1344 C CA . ASP B 1 49 ? -7.754 22.703 0.944 1 98.81 49 ASP B CA 1
ATOM 1345 C C . ASP B 1 49 ? -8.609 21.516 0.484 1 98.81 49 ASP B C 1
ATOM 1347 O O . ASP B 1 49 ? -9.492 21.062 1.21 1 98.81 49 ASP B O 1
ATOM 1351 N N . ALA B 1 50 ? -8.328 21.062 -0.745 1 98.94 50 ALA B N 1
ATOM 1352 C CA . ALA B 1 50 ? -9.07 19.922 -1.259 1 98.94 50 ALA B CA 1
ATOM 1353 C C . ALA B 1 50 ? -8.812 18.672 -0.41 1 98.94 50 ALA B C 1
ATOM 1355 O O . ALA B 1 50 ? -9.727 17.891 -0.158 1 98.94 50 ALA B O 1
ATOM 1356 N N . VAL B 1 51 ? -7.586 18.484 0.005 1 98.94 51 VAL B N 1
ATOM 1357 C CA . VAL B 1 51 ? -7.234 17.359 0.875 1 98.94 51 VAL B CA 1
ATOM 1358 C C . VAL B 1 51 ? -7.992 17.484 2.197 1 98.94 51 VAL B C 1
ATOM 1360 O O . VAL B 1 51 ? -8.617 16.516 2.646 1 98.94 51 VAL B O 1
ATOM 1363 N N . ARG B 1 52 ? -7.949 18.641 2.781 1 98.81 52 ARG B N 1
ATOM 1364 C CA . ARG B 1 52 ? -8.664 18.891 4.027 1 98.81 52 ARG B CA 1
ATOM 1365 C C . ARG B 1 52 ? -10.141 18.562 3.889 1 98.81 52 ARG B C 1
ATOM 1367 O O . ARG B 1 52 ? -10.688 17.781 4.68 1 98.81 52 ARG B O 1
ATOM 1374 N N . ASP B 1 53 ? -10.766 19.031 2.857 1 98.88 53 ASP B N 1
ATOM 1375 C CA . ASP B 1 53 ? -12.219 19.016 2.736 1 98.88 53 ASP B CA 1
ATOM 1376 C C . ASP B 1 53 ? -12.719 17.625 2.336 1 98.88 53 ASP B C 1
ATOM 1378 O O . ASP B 1 53 ? -13.789 17.203 2.764 1 98.88 53 ASP B O 1
ATOM 1382 N N . ASN B 1 54 ? -11.891 16.953 1.554 1 98.88 54 ASN B N 1
ATOM 1383 C CA . ASN B 1 54 ? -12.422 15.75 0.942 1 98.88 54 ASN B CA 1
ATOM 1384 C C . ASN B 1 54 ? -11.883 14.492 1.625 1 98.88 54 ASN B C 1
ATOM 1386 O O . ASN B 1 54 ? -12.391 13.391 1.406 1 98.88 54 ASN B O 1
ATOM 1390 N N . VAL B 1 55 ? -10.859 14.648 2.461 1 98.81 55 VAL B N 1
ATOM 1391 C CA . VAL B 1 55 ? -10.289 13.477 3.123 1 98.81 55 VAL B CA 1
ATOM 1392 C C . VAL B 1 55 ? -10.391 13.641 4.637 1 98.81 55 VAL B C 1
ATOM 1394 O O . VAL B 1 55 ? -11.188 12.961 5.289 1 98.81 55 VAL B O 1
ATOM 1397 N N . PHE B 1 56 ? -9.656 14.594 5.223 1 98.75 56 PHE B N 1
ATOM 1398 C CA . PHE B 1 56 ? -9.508 14.656 6.672 1 98.75 56 PHE B CA 1
ATOM 1399 C C . PHE B 1 56 ? -10.82 15.07 7.328 1 98.75 56 PHE B C 1
ATOM 1401 O O . PHE B 1 56 ? -11.18 14.562 8.391 1 98.75 56 PHE B O 1
ATOM 1408 N N . ALA B 1 57 ? -11.578 16 6.758 1 98.56 57 ALA B N 1
ATOM 1409 C CA . ALA B 1 57 ? -12.867 16.422 7.309 1 98.56 57 ALA B CA 1
ATOM 1410 C C . ALA B 1 57 ? -13.875 15.281 7.289 1 98.56 57 ALA B C 1
ATOM 1412 O O . ALA B 1 57 ? -14.664 15.125 8.219 1 98.56 57 ALA B O 1
ATOM 1413 N N . ARG B 1 58 ? -13.844 14.516 6.215 1 98.69 58 ARG B N 1
ATOM 1414 C CA . ARG B 1 58 ? -14.758 13.383 6.117 1 98.69 58 ARG B CA 1
ATOM 1415 C C . ARG B 1 58 ? -14.414 12.312 7.141 1 98.69 58 ARG B C 1
ATOM 1417 O O . ARG B 1 58 ? -15.297 11.766 7.805 1 98.69 58 ARG B O 1
ATOM 1424 N N . ILE B 1 59 ? -13.156 11.992 7.277 1 98.69 59 ILE B N 1
ATOM 1425 C CA . ILE B 1 59 ? -12.703 11.039 8.281 1 98.69 59 ILE B CA 1
ATOM 1426 C C . ILE B 1 59 ? -13.156 11.492 9.672 1 98.69 59 ILE B C 1
ATOM 1428 O O . ILE B 1 59 ? -13.75 10.719 10.422 1 98.69 59 ILE B O 1
ATOM 1432 N N . ALA B 1 60 ? -12.883 12.75 10.008 1 98.06 60 ALA B N 1
ATOM 1433 C CA . ALA B 1 60 ? -13.25 13.297 11.312 1 98.06 60 ALA B CA 1
ATOM 1434 C C . ALA B 1 60 ? -14.75 13.195 11.555 1 98.06 60 ALA B C 1
ATOM 1436 O O . ALA B 1 60 ? -15.195 12.938 12.672 1 98.06 60 ALA B O 1
ATOM 1437 N N . ALA B 1 61 ? -15.516 13.398 10.547 1 98.44 61 ALA B N 1
ATOM 1438 C CA . ALA B 1 61 ? -16.969 13.406 10.664 1 98.44 61 ALA B CA 1
ATOM 1439 C C . ALA B 1 61 ? -17.516 11.992 10.812 1 98.44 61 ALA B C 1
ATOM 1441 O O . ALA B 1 61 ? -18.484 11.773 11.562 1 98.44 61 ALA B O 1
ATOM 1442 N N . GLU B 1 62 ? -16.922 11.039 10.188 1 98.75 62 GLU B N 1
ATOM 1443 C CA . GLU B 1 62 ? -17.594 9.75 10.008 1 98.75 62 GLU B CA 1
ATOM 1444 C C . GLU B 1 62 ? -16.984 8.688 10.922 1 98.75 62 GLU B C 1
ATOM 1446 O O . GLU B 1 62 ? -17.594 7.637 11.141 1 98.75 62 GLU B O 1
ATOM 1451 N N . TRP B 1 63 ? -15.82 8.93 11.391 1 98.62 63 TRP B N 1
ATOM 1452 C CA . TRP B 1 63 ? -15.141 7.934 12.211 1 98.62 63 TRP B CA 1
ATOM 1453 C C . TRP B 1 63 ? -14.922 8.453 13.625 1 98.62 63 TRP B C 1
ATOM 1455 O O . TRP B 1 63 ? -14.656 9.641 13.828 1 98.62 63 TRP B O 1
ATOM 1465 N N . ASP B 1 64 ? -14.969 7.551 14.547 1 98.62 64 ASP B N 1
ATOM 1466 C CA . ASP B 1 64 ? -14.609 7.797 15.938 1 98.62 64 ASP B CA 1
ATOM 1467 C C . ASP B 1 64 ? -13.242 7.199 16.266 1 98.62 64 ASP B C 1
ATOM 1469 O O . ASP B 1 64 ? -13.031 5.996 16.109 1 98.62 64 ASP B O 1
ATOM 1473 N N . GLY B 1 65 ? -12.328 8.078 16.719 1 98 65 GLY B N 1
ATOM 1474 C CA . GLY B 1 65 ? -11.023 7.594 17.141 1 98 65 GLY B CA 1
ATOM 1475 C C . GLY B 1 65 ? -10.148 7.141 15.984 1 98 65 GLY B C 1
ATOM 1476 O O . GLY B 1 65 ? -9.328 6.238 16.141 1 98 65 GLY B O 1
ATOM 1477 N N . TYR B 1 66 ? -10.367 7.684 14.859 1 98.31 66 TYR B N 1
ATOM 1478 C CA . TYR B 1 66 ? -9.555 7.309 13.703 1 98.31 66 TYR B CA 1
ATOM 1479 C C . TYR B 1 66 ? -8.094 7.66 13.93 1 98.31 66 TYR B C 1
ATOM 1481 O O . TYR B 1 66 ? -7.766 8.805 14.25 1 98.31 66 TYR B O 1
ATOM 1489 N N . THR B 1 67 ? -7.168 6.684 13.773 1 98.12 67 THR B N 1
ATOM 1490 C CA . THR B 1 67 ? -5.734 6.895 13.93 1 98.12 67 THR B CA 1
ATOM 1491 C C . THR B 1 67 ? -4.961 6.219 12.797 1 98.12 67 THR B C 1
ATOM 1493 O O . THR B 1 67 ? -5.289 5.098 12.398 1 98.12 67 THR B O 1
ATOM 1496 N N . ALA B 1 68 ? -4.004 6.918 12.297 1 98.44 68 ALA B N 1
ATOM 1497 C CA . ALA B 1 68 ? -2.953 6.32 11.477 1 98.44 68 ALA B CA 1
ATOM 1498 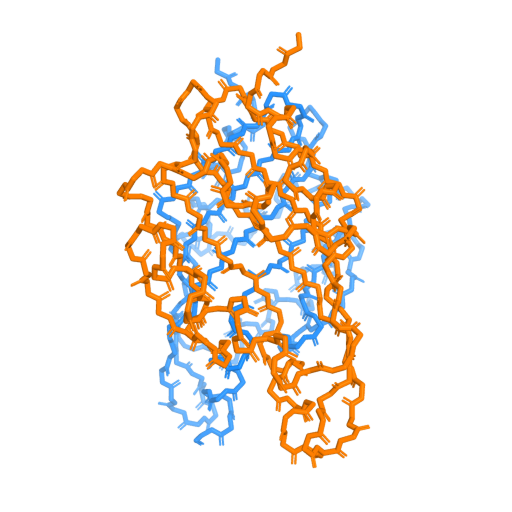C C . ALA B 1 68 ? -1.682 6.094 12.289 1 98.44 68 ALA B C 1
ATOM 1500 O O . ALA B 1 68 ? -0.813 6.969 12.352 1 98.44 68 ALA B O 1
ATOM 1501 N N . THR B 1 69 ? -1.541 4.977 12.891 1 98.44 69 THR B N 1
ATOM 1502 C CA . THR B 1 69 ? -0.347 4.645 13.664 1 98.44 69 THR B CA 1
ATOM 1503 C C . THR B 1 69 ? 0.771 4.16 12.742 1 98.44 69 THR B C 1
ATOM 1505 O O . THR B 1 69 ? 0.63 3.133 12.078 1 98.44 69 THR B O 1
ATOM 1508 N N . VAL B 1 70 ? 1.882 4.859 12.734 1 98.44 70 VAL B N 1
ATOM 1509 C CA . VAL B 1 70 ? 2.984 4.527 11.836 1 98.44 70 VAL B CA 1
ATOM 1510 C C . VAL B 1 70 ? 4.031 3.705 12.586 1 98.44 70 VAL B C 1
ATOM 1512 O O . VAL B 1 70 ? 4.5 4.113 13.656 1 98.44 70 VAL B O 1
ATOM 1515 N N . ASP B 1 71 ? 4.398 2.59 12.086 1 96.88 71 ASP B N 1
ATOM 1516 C CA . ASP B 1 71 ? 5.402 1.692 12.648 1 96.88 71 ASP B CA 1
ATOM 1517 C C . ASP B 1 71 ? 6.789 2.012 12.102 1 96.88 71 ASP B C 1
ATOM 1519 O O . ASP B 1 71 ? 7.801 1.744 12.758 1 96.88 71 ASP B O 1
ATOM 1523 N N . GLU B 1 72 ? 6.754 2.518 10.875 1 97.19 72 GLU B N 1
ATOM 1524 C CA . GLU B 1 72 ? 8.023 2.703 10.18 1 97.19 72 GLU B CA 1
ATOM 1525 C C . GLU B 1 72 ? 7.938 3.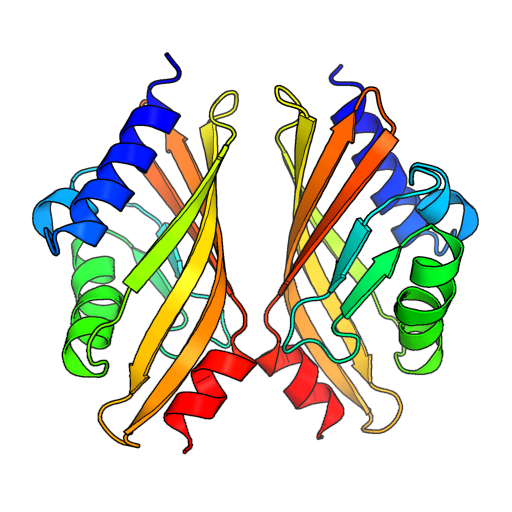85 9.172 1 97.19 72 GLU B C 1
ATOM 1527 O O . GLU B 1 72 ? 6.934 3.998 8.477 1 97.19 72 GLU B O 1
ATOM 1532 N N . ILE B 1 73 ? 8.891 4.668 9.172 1 97.12 73 ILE B N 1
ATOM 1533 C CA . ILE B 1 73 ? 9.117 5.676 8.141 1 97.12 73 ILE B CA 1
ATOM 1534 C C . ILE B 1 73 ? 10.484 5.453 7.496 1 97.12 73 ILE B C 1
ATOM 1536 O O . ILE B 1 73 ? 11.492 5.312 8.188 1 97.12 73 ILE B O 1
ATOM 1540 N N . ALA B 1 74 ? 10.516 5.367 6.16 1 95.25 74 ALA B N 1
ATOM 1541 C CA . ALA B 1 74 ? 11.773 5.027 5.492 1 95.25 74 ALA B CA 1
ATOM 1542 C C . ALA B 1 74 ? 11.906 5.777 4.168 1 95.25 74 ALA B C 1
ATOM 1544 O O . ALA B 1 74 ? 10.945 6.359 3.676 1 95.25 74 ALA B O 1
ATOM 1545 N N . GLY B 1 75 ? 13.109 5.758 3.621 1 91.81 75 GLY B N 1
ATOM 1546 C CA . GLY B 1 75 ? 13.406 6.41 2.354 1 91.81 75 GLY B CA 1
ATOM 1547 C C . GLY B 1 75 ? 13.992 7.801 2.518 1 91.81 75 GLY B C 1
ATOM 1548 O O . GLY B 1 75 ? 14.805 8.031 3.41 1 91.81 75 GLY B O 1
ATOM 1549 N N . GLY B 1 76 ? 13.695 8.688 1.431 1 83.25 76 GLY B N 1
ATOM 1550 C CA . GLY B 1 76 ? 14.07 10.086 1.514 1 83.25 76 GLY B CA 1
ATOM 1551 C C . GLY B 1 76 ? 15.242 10.445 0.621 1 83.25 76 GLY B C 1
ATOM 1552 O O . GLY B 1 76 ? 15.398 11.602 0.227 1 83.25 76 GLY B O 1
ATOM 1553 N N . SER B 1 77 ? 16 9.477 0.181 1 82.19 77 SER B N 1
ATOM 1554 C CA . SER B 1 77 ? 17.219 9.797 -0.566 1 82.19 77 SER B CA 1
ATOM 1555 C C . SER B 1 77 ? 16.891 10.227 -1.991 1 82.19 77 SER B C 1
ATOM 1557 O O . SER B 1 77 ? 17.625 11.008 -2.594 1 82.19 77 SER B O 1
ATOM 1559 N N . ASP B 1 78 ? 15.82 9.805 -2.459 1 86.62 78 ASP B N 1
ATOM 1560 C CA . ASP B 1 78 ? 15.438 10.148 -3.826 1 86.62 78 ASP B CA 1
ATOM 1561 C C . ASP B 1 78 ? 14.133 10.938 -3.848 1 86.62 78 ASP B C 1
ATOM 1563 O O . ASP B 1 78 ? 13.43 10.961 -4.863 1 86.62 78 ASP B O 1
ATOM 1567 N N . GLY B 1 79 ? 13.781 11.508 -2.689 1 93.75 79 GLY B N 1
ATOM 1568 C CA . GLY B 1 79 ? 12.57 12.305 -2.609 1 93.75 79 GLY B CA 1
ATOM 1569 C C . GLY B 1 79 ? 11.32 11.477 -2.363 1 93.75 79 GLY B C 1
ATOM 1570 O O . GLY B 1 79 ? 10.211 12.008 -2.348 1 93.75 79 GLY B O 1
ATOM 1571 N N . ILE B 1 80 ? 11.539 10.219 -2.264 1 96.5 80 ILE B N 1
ATOM 1572 C CA . ILE B 1 80 ? 10.422 9.336 -1.951 1 96.5 80 ILE B CA 1
ATOM 1573 C C . ILE B 1 80 ? 10.523 8.859 -0.506 1 96.5 80 ILE B C 1
ATOM 1575 O O . ILE B 1 80 ? 11.578 8.391 -0.078 1 96.5 80 ILE B O 1
ATOM 1579 N N . VAL B 1 81 ? 9.508 9.031 0.298 1 97.31 81 VAL B N 1
ATOM 1580 C CA . VAL B 1 81 ? 9.398 8.539 1.666 1 97.31 81 VAL B CA 1
ATOM 1581 C C . VAL B 1 81 ? 8.156 7.652 1.789 1 97.31 81 VAL B C 1
ATOM 1583 O O . VAL B 1 81 ? 7.113 7.945 1.206 1 97.31 81 VAL B O 1
ATOM 1586 N N . ILE B 1 82 ? 8.297 6.598 2.482 1 98.19 82 ILE B N 1
ATOM 1587 C CA . ILE B 1 82 ? 7.121 5.785 2.764 1 98.19 82 ILE B CA 1
ATOM 1588 C C . ILE B 1 82 ? 6.84 5.781 4.266 1 98.19 82 ILE B C 1
ATOM 1590 O O . ILE B 1 82 ? 7.766 5.879 5.074 1 98.19 82 ILE B O 1
ATOM 1594 N N . GLY B 1 83 ? 5.652 5.801 4.641 1 98.5 83 GLY B N 1
ATOM 1595 C CA . GLY B 1 83 ? 5.16 5.512 5.98 1 98.5 83 GLY B CA 1
ATOM 1596 C C . GLY B 1 83 ? 4.293 4.27 6.039 1 98.5 83 GLY B C 1
ATOM 1597 O O . GLY B 1 83 ? 3.307 4.156 5.309 1 98.5 83 GLY B O 1
ATOM 1598 N N . ILE B 1 84 ? 4.66 3.344 6.848 1 98.75 84 ILE B N 1
ATOM 1599 C CA . ILE B 1 84 ? 3.947 2.078 6.977 1 98.75 84 ILE B CA 1
ATOM 1600 C C . ILE B 1 84 ? 3.303 1.989 8.359 1 98.75 84 ILE B C 1
ATOM 1602 O O . ILE B 1 84 ? 3.943 2.289 9.367 1 98.75 84 ILE B O 1
ATOM 1606 N N . GLY B 1 85 ? 2.008 1.611 8.383 1 98.81 85 GLY B N 1
ATOM 1607 C CA . GLY B 1 85 ? 1.331 1.542 9.672 1 98.81 85 GLY B CA 1
ATOM 1608 C C . GLY B 1 85 ? -0.038 0.894 9.586 1 98.81 85 GLY B C 1
ATOM 1609 O O . GLY B 1 85 ? -0.275 0.035 8.734 1 98.81 85 GLY B O 1
ATOM 1610 N N . THR B 1 86 ? -0.821 1.164 10.562 1 98.88 86 THR B N 1
ATOM 1611 C CA . THR B 1 86 ? -2.164 0.608 10.688 1 98.88 86 THR B CA 1
ATOM 1612 C C . THR B 1 86 ? -3.176 1.707 11.008 1 98.88 86 THR B C 1
ATOM 1614 O O . THR B 1 86 ? -2.977 2.494 11.93 1 98.88 86 THR B O 1
ATOM 1617 N N . TYR B 1 87 ? -4.199 1.771 10.117 1 98.81 87 TYR B N 1
ATOM 1618 C CA . TYR B 1 87 ? -5.375 2.551 10.492 1 98.81 87 TYR B CA 1
ATOM 1619 C C . TYR B 1 87 ? -6.18 1.839 11.578 1 98.81 87 TYR B C 1
ATOM 1621 O O . TYR B 1 87 ? -6.301 0.611 11.562 1 98.81 87 TYR B O 1
ATOM 1629 N N . SER B 1 88 ? -6.746 2.588 12.438 1 98.69 88 SER B N 1
ATOM 1630 C CA . SER B 1 88 ? -7.754 2.08 13.359 1 98.69 88 SER B CA 1
ATOM 1631 C C . SER B 1 88 ? -8.844 3.115 13.617 1 98.69 88 SER B C 1
ATOM 1633 O O . SER B 1 88 ? -8.641 4.309 13.375 1 98.69 88 SER B O 1
ATOM 1635 N N . GLY B 1 89 ? -9.992 2.713 14.055 1 98.62 89 GLY B N 1
ATOM 1636 C CA . GLY B 1 89 ? -11.133 3.564 14.359 1 98.62 89 GLY B CA 1
ATOM 1637 C C . GLY B 1 89 ? -12.461 2.83 14.297 1 98.62 89 GLY B C 1
ATOM 1638 O O . GLY B 1 89 ? -12.508 1.656 13.922 1 98.62 89 GLY B O 1
ATOM 1639 N N . THR B 1 90 ? -13.477 3.459 14.703 1 98.88 90 THR B N 1
ATOM 1640 C CA . THR B 1 90 ? -14.836 2.93 14.672 1 98.88 90 THR B CA 1
ATOM 1641 C C . THR B 1 90 ? -15.719 3.762 13.742 1 98.88 90 THR B C 1
ATOM 1643 O O . THR B 1 90 ? -15.75 4.988 13.844 1 98.88 90 THR B O 1
ATOM 1646 N N . PHE B 1 91 ? -16.359 3.129 12.812 1 98.81 91 PHE B N 1
ATOM 1647 C CA . PHE B 1 91 ? -17.266 3.846 11.93 1 98.81 91 PHE B CA 1
ATOM 1648 C C . PHE B 1 91 ? -18.547 4.215 12.664 1 98.81 91 PHE B C 1
ATOM 1650 O O . PHE B 1 91 ? -19.266 3.336 13.156 1 98.81 91 PHE B O 1
ATOM 1657 N N . ARG B 1 92 ? -18.844 5.469 12.703 1 98.75 92 ARG B N 1
ATOM 1658 C CA . ARG B 1 92 ? -19.906 5.973 13.57 1 98.75 92 ARG B CA 1
ATOM 1659 C C . ARG B 1 92 ? -21.266 5.387 13.18 1 98.75 92 ARG B C 1
ATOM 1661 O O . ARG B 1 92 ? -22.047 4.977 14.039 1 98.75 92 ARG B O 1
ATOM 1668 N N . ALA B 1 93 ? -21.531 5.238 11.898 1 98.56 93 ALA B N 1
ATOM 1669 C CA . ALA B 1 93 ? -22.844 4.848 11.43 1 98.56 93 ALA B CA 1
ATOM 1670 C C . ALA B 1 93 ? -23.156 3.396 11.789 1 98.56 93 ALA B C 1
ATOM 1672 O O . ALA B 1 93 ? -24.312 3.051 12.07 1 98.56 93 ALA B O 1
ATOM 1673 N N . THR B 1 94 ? -22.156 2.547 11.844 1 98.56 94 THR B N 1
ATOM 1674 C CA . THR B 1 94 ? -22.406 1.125 12.055 1 98.56 94 THR B CA 1
ATOM 1675 C C . THR B 1 94 ? -21.953 0.704 13.453 1 98.56 94 THR B C 1
ATOM 1677 O O . THR B 1 94 ? -22.312 -0.372 13.93 1 98.56 94 THR B O 1
ATOM 1680 N N . GLY B 1 95 ? -21.047 1.499 13.977 1 98.69 95 GLY B N 1
ATOM 1681 C CA . GLY B 1 95 ? -20.469 1.151 15.266 1 98.69 95 GLY B CA 1
ATOM 1682 C C . GLY B 1 95 ? -19.375 0.104 15.156 1 98.69 95 GLY B C 1
ATOM 1683 O O . GLY B 1 95 ? -18.922 -0.443 16.172 1 98.69 95 GLY B O 1
ATOM 1684 N N . GLN B 1 96 ? -18.891 -0.231 14.023 1 98.69 96 GLN B N 1
ATOM 1685 C CA . GLN B 1 96 ? -17.906 -1.292 13.82 1 98.69 96 GLN B CA 1
ATOM 1686 C C . GLN B 1 96 ? -16.484 -0.736 13.828 1 98.69 96 GLN B C 1
ATOM 1688 O O . GLN B 1 96 ? -16.203 0.263 13.164 1 98.69 96 GLN B O 1
ATOM 1693 N N . ALA B 1 97 ? -15.617 -1.378 14.578 1 98.56 97 ALA B N 1
ATOM 1694 C CA . ALA B 1 97 ? -14.195 -1.044 14.609 1 98.56 97 ALA B CA 1
ATOM 1695 C C . ALA B 1 97 ? -13.469 -1.646 13.406 1 98.56 97 ALA B C 1
ATOM 1697 O O . ALA B 1 97 ? -13.93 -2.627 12.82 1 98.56 97 ALA B O 1
ATOM 1698 N N . MET B 1 98 ? -12.398 -1.013 13.094 1 97.94 98 MET B N 1
ATOM 1699 C CA . MET B 1 98 ? -11.578 -1.502 12 1 97.94 98 MET B CA 1
ATOM 1700 C C . MET B 1 98 ? -10.094 -1.375 12.336 1 97.94 98 MET B C 1
ATOM 1702 O O . MET B 1 98 ? -9.703 -0.524 13.133 1 97.94 98 MET B O 1
ATOM 1706 N N . ALA B 1 99 ? -9.32 -2.244 11.883 1 98.69 99 ALA B N 1
ATOM 1707 C CA . ALA B 1 99 ? -7.871 -2.15 11.727 1 98.69 99 ALA B CA 1
ATOM 1708 C C . ALA B 1 99 ? -7.453 -2.477 10.297 1 98.69 99 ALA B C 1
ATOM 1710 O O . ALA B 1 99 ? -7.852 -3.51 9.75 1 98.69 99 ALA B O 1
ATOM 1711 N N . ALA B 1 100 ? -6.773 -1.617 9.648 1 98.88 100 ALA B N 1
ATOM 1712 C CA . ALA B 1 100 ? -6.367 -1.79 8.258 1 98.88 100 ALA B CA 1
ATOM 1713 C C . ALA B 1 100 ? -4.922 -1.35 8.047 1 98.88 100 ALA B C 1
ATOM 1715 O O . ALA B 1 100 ? -4.574 -0.198 8.312 1 98.88 100 ALA B O 1
ATOM 1716 N N . ARG B 1 101 ? -4.008 -2.264 7.629 1 98.88 101 ARG B N 1
ATOM 1717 C CA . ARG B 1 101 ? -2.631 -1.926 7.289 1 98.88 101 ARG B CA 1
ATOM 1718 C C . ARG B 1 101 ? -2.578 -0.908 6.156 1 98.88 101 ARG B C 1
ATOM 1720 O O . ARG B 1 101 ? -3.465 -0.878 5.301 1 98.88 101 ARG B O 1
ATOM 1727 N N . PHE B 1 102 ? -1.597 -0.047 6.145 1 98.94 102 PHE B N 1
ATOM 1728 C CA . PHE B 1 102 ? -1.437 0.913 5.059 1 98.94 102 PHE B CA 1
ATOM 1729 C C . PHE B 1 102 ? 0.038 1.167 4.773 1 98.94 102 PHE B C 1
ATOM 1731 O O . PHE B 1 102 ? 0.893 0.92 5.629 1 98.94 102 PHE B O 1
ATOM 1738 N N . VAL B 1 103 ? 0.34 1.594 3.641 1 98.88 103 VAL B N 1
ATOM 1739 C CA . VAL B 1 103 ? 1.559 2.32 3.303 1 98.88 103 VAL B CA 1
ATOM 1740 C C . VAL B 1 103 ? 1.203 3.621 2.584 1 98.88 103 VAL B C 1
ATOM 1742 O O . VAL B 1 103 ? 0.318 3.639 1.726 1 98.88 103 VAL B O 1
ATOM 1745 N N . HIS B 1 104 ? 1.773 4.688 3.006 1 98.94 104 HIS B N 1
ATOM 1746 C CA . HIS B 1 104 ? 1.744 5.984 2.342 1 98.94 104 HIS B CA 1
ATOM 1747 C C . HIS B 1 104 ? 3.02 6.227 1.543 1 98.94 104 HIS B C 1
ATOM 1749 O O . HIS B 1 104 ? 4.125 6.027 2.055 1 98.94 104 HIS B O 1
ATOM 1755 N N . VAL B 1 105 ? 2.895 6.59 0.288 1 98.69 105 VAL B N 1
ATOM 1756 C CA . VAL B 1 105 ? 4.035 6.988 -0.529 1 98.69 105 VAL B CA 1
ATOM 1757 C C . VAL B 1 105 ? 4.023 8.5 -0.729 1 98.69 105 VAL B C 1
ATOM 1759 O O . VAL B 1 105 ? 3.076 9.055 -1.295 1 98.69 105 VAL B O 1
ATOM 1762 N N . TRP B 1 106 ? 5.035 9.094 -0.24 1 98.69 106 TRP B N 1
ATOM 1763 C CA . TRP B 1 106 ? 5.215 10.539 -0.335 1 98.69 106 TRP B CA 1
ATOM 1764 C C . TRP B 1 106 ? 6.305 10.883 -1.346 1 98.69 106 TRP B C 1
ATOM 1766 O O . TRP B 1 106 ? 7.359 10.25 -1.372 1 98.69 106 TRP B O 1
ATOM 1776 N N . ARG B 1 107 ? 6.027 11.828 -2.176 1 98.12 107 ARG B N 1
ATOM 1777 C CA . ARG B 1 107 ? 7.047 12.438 -3.023 1 98.12 107 ARG B CA 1
ATOM 1778 C C . ARG B 1 107 ? 7.258 13.898 -2.66 1 98.12 107 ARG B C 1
ATOM 1780 O O . ARG B 1 107 ? 6.309 14.688 -2.65 1 98.12 107 ARG B O 1
ATOM 1787 N N . LEU B 1 108 ? 8.445 14.141 -2.312 1 97.94 108 LEU B N 1
ATOM 1788 C CA . LEU B 1 108 ? 8.797 15.477 -1.831 1 97.94 108 LEU B CA 1
ATOM 1789 C C . LEU B 1 108 ? 9.883 16.109 -2.699 1 97.94 108 LEU B C 1
ATOM 1791 O O . LEU B 1 108 ? 10.656 15.391 -3.338 1 97.94 108 LEU B O 1
ATOM 1795 N N . SER B 1 109 ? 9.875 17.359 -2.797 1 94.94 109 SER B N 1
ATOM 1796 C CA . SER B 1 109 ? 10.977 18.172 -3.299 1 94.94 109 SER B CA 1
ATOM 1797 C C . SER B 1 109 ? 11.367 19.25 -2.291 1 94.94 109 SER B C 1
ATOM 1799 O O . SER B 1 109 ? 10.586 20.172 -2.021 1 94.94 109 SER B O 1
ATOM 1801 N N . ASN B 1 110 ? 12.5 19.031 -1.688 1 89.56 110 ASN B N 1
ATOM 1802 C CA . ASN B 1 110 ? 13.047 19.969 -0.726 1 89.56 110 ASN B CA 1
ATOM 1803 C C . ASN B 1 110 ? 12.078 20.219 0.427 1 89.56 110 ASN B C 1
ATOM 1805 O O . ASN B 1 110 ? 11.758 21.375 0.736 1 89.56 110 ASN B O 1
ATOM 1809 N N . GLY B 1 111 ? 11.539 19.188 0.882 1 94.12 111 GLY B N 1
ATOM 1810 C CA . GLY B 1 111 ? 10.734 19.266 2.09 1 94.12 111 GLY B CA 1
ATOM 1811 C C . GLY B 1 111 ? 9.281 19.578 1.815 1 94.12 111 GLY B C 1
ATOM 1812 O O . GLY B 1 111 ? 8.477 19.703 2.746 1 94.12 111 GLY B O 1
ATOM 1813 N N . SER B 1 112 ? 8.984 19.734 0.596 1 97.56 112 SER B N 1
ATOM 1814 C CA . SER B 1 112 ? 7.605 20.016 0.201 1 97.56 112 SER B CA 1
ATOM 1815 C C . SER B 1 112 ? 6.965 18.781 -0.437 1 97.56 112 SER B C 1
ATOM 1817 O O . SER B 1 112 ? 7.531 18.188 -1.353 1 97.56 112 SER B O 1
ATOM 1819 N N . VAL B 1 113 ? 5.832 18.406 0.062 1 98.75 113 VAL B N 1
ATOM 1820 C CA . VAL B 1 113 ? 5.133 17.25 -0.479 1 98.75 113 VAL B CA 1
ATOM 1821 C C . VAL B 1 113 ? 4.441 17.625 -1.788 1 98.75 113 VAL B C 1
ATOM 1823 O O . VAL B 1 113 ? 3.551 18.484 -1.805 1 98.75 113 VAL B O 1
ATOM 1826 N N . GLU B 1 114 ? 4.816 16.984 -2.801 1 98.81 114 GLU B N 1
ATOM 1827 C CA . GLU B 1 114 ? 4.234 17.234 -4.117 1 98.81 114 GLU B CA 1
ATOM 1828 C C . GLU B 1 114 ? 3.18 16.188 -4.465 1 98.81 114 GLU B C 1
ATOM 1830 O O . GLU B 1 114 ? 2.236 16.484 -5.203 1 98.81 114 GLU B O 1
ATOM 1835 N N . ARG B 1 115 ? 3.414 15.023 -4.012 1 98.81 115 ARG B N 1
ATOM 1836 C CA . ARG B 1 115 ? 2.477 13.938 -4.285 1 98.81 115 ARG B CA 1
ATOM 1837 C C . ARG B 1 115 ? 2.357 13 -3.088 1 98.81 115 ARG B C 1
ATOM 1839 O O . ARG B 1 115 ? 3.34 12.758 -2.387 1 98.81 115 ARG B O 1
ATOM 1846 N N . PHE B 1 116 ? 1.213 12.555 -2.854 1 98.94 116 PHE B N 1
ATOM 1847 C CA . PHE B 1 116 ? 0.843 11.531 -1.884 1 98.94 116 PHE B CA 1
ATOM 1848 C C . PHE B 1 116 ? -0.025 10.461 -2.533 1 98.94 116 PHE B C 1
ATOM 1850 O O . PHE B 1 116 ? -0.931 10.773 -3.307 1 98.94 116 PHE B O 1
ATOM 1857 N N . GLU B 1 117 ? 0.291 9.219 -2.311 1 98.94 117 GLU B N 1
ATOM 1858 C CA . GLU B 1 117 ? -0.575 8.117 -2.723 1 98.94 117 GLU B CA 1
ATOM 1859 C C . GLU B 1 117 ? -0.783 7.125 -1.583 1 98.94 117 GLU B C 1
ATOM 1861 O O . GLU B 1 117 ? 0.181 6.68 -0.955 1 98.94 117 GLU B O 1
ATOM 1866 N N . GLN B 1 118 ? -2.041 6.863 -1.282 1 98.94 118 GLN B N 1
ATOM 1867 C CA . GLN B 1 118 ? -2.453 5.934 -0.237 1 98.94 118 GLN B CA 1
ATOM 1868 C C . GLN B 1 118 ? -2.611 4.52 -0.791 1 98.94 118 GLN B C 1
ATOM 1870 O O . GLN B 1 118 ? -3.199 4.328 -1.857 1 98.94 118 GLN B O 1
ATOM 1875 N N . PHE B 1 119 ? -2.107 3.547 -0.118 1 98.94 119 PHE B N 1
ATOM 1876 C CA . PHE B 1 119 ? -2.404 2.133 -0.314 1 98.94 119 PHE B CA 1
ATOM 1877 C C . PHE B 1 119 ? -2.854 1.488 0.991 1 98.94 119 PHE B C 1
ATOM 1879 O O . PHE B 1 119 ? -2.148 1.56 2 1 98.94 119 PHE B O 1
ATOM 1886 N N . THR B 1 120 ? -4.004 0.855 0.986 1 98.94 120 THR B N 1
ATOM 1887 C CA . THR B 1 120 ? -4.516 0.298 2.234 1 98.94 120 THR B CA 1
ATOM 1888 C C . THR B 1 120 ? -5.477 -0.855 1.957 1 98.94 120 THR B C 1
ATOM 1890 O O . THR B 1 120 ? -5.871 -1.079 0.811 1 98.94 120 THR B O 1
ATOM 1893 N N . ASP B 1 121 ? -5.77 -1.619 3.031 1 98.94 121 ASP B N 1
ATOM 1894 C CA . ASP B 1 121 ? -6.715 -2.73 2.973 1 98.94 121 ASP B CA 1
ATOM 1895 C C . ASP B 1 121 ? -8.148 -2.225 2.852 1 98.94 121 ASP B C 1
ATOM 1897 O O . ASP B 1 121 ? -8.891 -2.209 3.834 1 98.94 121 ASP B O 1
ATOM 1901 N N . THR B 1 122 ? -8.547 -1.907 1.651 1 98.88 122 THR B N 1
ATOM 1902 C CA . THR B 1 122 ? -9.82 -1.234 1.394 1 98.88 122 THR B CA 1
ATOM 1903 C C . THR B 1 122 ? -10.992 -2.137 1.76 1 98.88 122 THR B C 1
ATOM 1905 O O . THR B 1 122 ? -12.039 -1.654 2.186 1 98.88 122 THR B O 1
ATOM 1908 N N . ALA B 1 123 ? -10.836 -3.422 1.609 1 98.69 123 ALA B N 1
ATOM 1909 C CA . ALA B 1 123 ? -11.891 -4.352 2.002 1 98.69 123 ALA B CA 1
ATOM 1910 C C . ALA B 1 123 ? -12.172 -4.262 3.498 1 98.69 123 ALA B C 1
ATOM 1912 O O . ALA B 1 123 ? -13.336 -4.277 3.92 1 98.69 123 ALA B O 1
ATOM 1913 N N . ALA B 1 124 ? -11.094 -4.18 4.305 1 98.69 124 ALA B N 1
ATOM 1914 C CA . ALA B 1 124 ? -11.258 -4.059 5.75 1 98.69 124 ALA B CA 1
ATOM 1915 C C . ALA B 1 124 ? -11.992 -2.77 6.113 1 98.69 124 ALA B C 1
ATOM 1917 O O . ALA B 1 124 ? -12.883 -2.773 6.973 1 98.69 124 ALA B O 1
ATOM 1918 N N . VAL B 1 125 ? -11.625 -1.678 5.469 1 98.81 125 VAL B N 1
ATOM 1919 C CA . VAL B 1 125 ? -12.258 -0.388 5.727 1 98.81 125 VAL B CA 1
ATOM 1920 C C . VAL B 1 125 ? -13.734 -0.445 5.328 1 98.81 125 VAL B C 1
ATOM 1922 O O . VAL B 1 125 ? -14.609 -0.066 6.109 1 98.81 125 VAL B O 1
ATOM 1925 N N . GLN B 1 126 ? -13.984 -0.954 4.113 1 98.62 126 GLN B N 1
ATOM 1926 C CA . GLN B 1 126 ? -15.352 -1.027 3.619 1 98.62 126 GLN B CA 1
ATOM 1927 C C . GLN B 1 126 ? -16.203 -1.937 4.5 1 98.62 126 GLN B C 1
ATOM 1929 O O . GLN B 1 126 ? -17.391 -1.677 4.699 1 98.62 126 GLN B O 1
ATOM 1934 N N . ALA B 1 127 ? -15.617 -3.012 4.965 1 98.38 127 ALA B N 1
ATOM 1935 C CA . ALA B 1 127 ? -16.359 -3.939 5.816 1 98.38 127 ALA B CA 1
ATOM 1936 C C . ALA B 1 127 ? -16.875 -3.24 7.07 1 98.38 127 ALA B C 1
ATOM 1938 O O . ALA B 1 127 ? -18.016 -3.455 7.484 1 98.38 127 ALA B O 1
ATOM 1939 N N . ALA B 1 128 ? -16.094 -2.4 7.648 1 98.31 128 ALA B N 1
ATOM 1940 C CA . ALA B 1 128 ? -16.5 -1.652 8.836 1 98.31 128 ALA B CA 1
ATOM 1941 C C . ALA B 1 128 ? -17.656 -0.706 8.516 1 98.31 128 ALA B C 1
ATOM 1943 O O . ALA B 1 128 ? -18.531 -0.47 9.359 1 98.31 128 ALA B O 1
ATOM 1944 N N . MET B 1 129 ? -17.688 -0.132 7.289 1 98.06 129 MET B N 1
ATOM 1945 C CA . MET B 1 129 ? -18.703 0.856 6.898 1 98.06 129 MET B CA 1
ATOM 1946 C C . MET B 1 129 ? -20.016 0.182 6.555 1 98.06 129 MET B C 1
ATOM 1948 O O . MET B 1 129 ? -21.078 0.804 6.637 1 98.06 129 MET B O 1
ATOM 1952 N N . ARG B 1 130 ? -19.969 -1.092 6.176 1 96.25 130 ARG B N 1
ATOM 1953 C CA . ARG B 1 130 ? -21.172 -1.834 5.805 1 96.25 130 ARG B CA 1
ATOM 1954 C C . ARG B 1 130 ? -21.812 -2.461 7.031 1 96.25 130 ARG B C 1
ATOM 1956 O O . ARG B 1 130 ? -23.016 -2.746 7.023 1 96.25 130 ARG B O 1
ATOM 1963 N N . GLY B 1 131 ? -21.094 -2.666 8.062 1 90.81 131 GLY B N 1
ATOM 1964 C CA . GLY B 1 131 ? -21.625 -3.275 9.266 1 90.81 131 GLY B CA 1
ATOM 1965 C C . GLY B 1 131 ? -21.562 -4.789 9.258 1 90.81 131 GLY B C 1
ATOM 1966 O O . GLY B 1 131 ? -21.641 -5.41 8.195 1 90.81 131 GLY B O 1
#

Radius of gyration: 18.31 Å; Cα contacts (8 Å, |Δi|>4): 632; chains: 2; bounding box: 47×47×37 Å

InterPro domains:
  IPR032710 NTF2-like domain superfamily [SSF54427] (1-129)
  IPR037401 SnoaL-like domain [PF12680] (9-114)